Protein AF-A0AA40GAP9-F1 (afdb_monomer_lite)

pLDDT: mean 81.02, std 15.84, range [33.81, 97.62]

Radius of gyration: 28.64 Å; chains: 1; bounding box: 48×49×129 Å

InterPro domains:
  IPR052808 G-protein coupled receptor Mth-like [PTHR46953] (22-261)

Organism: NCBI:txid60889

Structure (mmCIF, N/CA/C/O backbone):
data_AF-A0AA40GAP9-F1
#
_entry.id   AF-A0AA40GAP9-F1
#
loop_
_atom_site.group_PDB
_atom_site.id
_atom_site.type_symbol
_atom_site.label_atom_id
_atom_site.label_alt_id
_atom_site.label_comp_id
_atom_site.label_asym_id
_atom_site.label_entity_id
_atom_site.label_seq_id
_atom_site.pdbx_PDB_ins_code
_atom_site.Cartn_x
_atom_site.Cartn_y
_atom_site.Cartn_z
_atom_site.occupancy
_atom_site.B_iso_or_equiv
_atom_site.auth_seq_id
_atom_site.auth_comp_id
_atom_site.auth_asym_id
_atom_site.auth_atom_id
_atom_site.pdbx_PDB_model_num
ATOM 1 N N . MET A 1 1 ? -6.191 31.666 98.327 1.00 40.19 1 MET A N 1
ATOM 2 C CA . MET A 1 1 ? -7.086 32.225 97.291 1.00 40.19 1 MET A CA 1
ATOM 3 C C . MET A 1 1 ? -6.258 32.418 96.033 1.00 40.19 1 MET A C 1
ATOM 5 O O . MET A 1 1 ? -5.530 33.395 95.959 1.00 40.19 1 MET A O 1
ATOM 9 N N . SER A 1 2 ? -6.316 31.467 95.100 1.00 37.25 2 SER A N 1
ATOM 10 C CA . SER A 1 2 ? -5.653 31.572 93.794 1.00 37.25 2 SER A CA 1
ATOM 11 C C . SER A 1 2 ? -6.712 31.450 92.708 1.00 37.25 2 SER A C 1
ATOM 13 O O . SER A 1 2 ? -7.443 30.465 92.656 1.00 37.25 2 SER A O 1
ATOM 15 N N . ILE A 1 3 ? -6.818 32.503 91.906 1.00 44.16 3 ILE A N 1
ATOM 16 C CA . ILE A 1 3 ? -7.764 32.670 90.804 1.00 44.16 3 ILE A CA 1
ATOM 17 C C . ILE A 1 3 ? -7.139 32.009 89.571 1.00 44.16 3 ILE A C 1
ATOM 19 O O . ILE A 1 3 ? -6.086 32.447 89.114 1.00 44.16 3 ILE A O 1
ATOM 23 N N . TYR A 1 4 ? -7.763 30.954 89.044 1.00 43.41 4 TYR A N 1
ATOM 24 C CA . TYR A 1 4 ? -7.394 30.373 87.751 1.00 43.41 4 TYR A CA 1
ATOM 25 C C . TYR A 1 4 ? -8.168 31.092 86.639 1.00 43.41 4 TYR A C 1
ATOM 27 O O . TYR A 1 4 ? -9.389 30.987 86.553 1.00 43.41 4 TYR A O 1
ATOM 35 N N . TYR A 1 5 ? -7.444 31.831 85.798 1.00 46.47 5 TYR A N 1
ATOM 36 C CA . TYR A 1 5 ? -7.944 32.377 84.538 1.00 46.47 5 TYR A CA 1
ATOM 37 C C . TYR A 1 5 ? -7.975 31.264 83.482 1.00 46.47 5 TYR A C 1
ATOM 39 O O . TYR A 1 5 ? -6.931 30.717 83.133 1.00 46.47 5 TYR A O 1
ATOM 47 N N . TYR A 1 6 ? -9.156 30.946 82.951 1.00 45.44 6 TYR A N 1
ATOM 48 C CA . TYR A 1 6 ? -9.294 30.138 81.738 1.00 45.44 6 TYR A CA 1
ATOM 49 C C . TYR A 1 6 ? -9.297 31.066 80.517 1.00 45.44 6 TYR A C 1
ATOM 51 O O . TYR A 1 6 ? -10.255 31.800 80.284 1.00 45.44 6 TYR A O 1
ATOM 59 N N . LEU A 1 7 ? -8.215 31.034 79.738 1.00 48.38 7 LEU A N 1
ATOM 60 C CA . LEU A 1 7 ? -8.154 31.593 78.387 1.00 48.38 7 LEU A CA 1
ATOM 61 C C . LEU A 1 7 ? -8.738 30.560 77.415 1.00 48.38 7 LEU A C 1
ATOM 63 O O . LEU A 1 7 ? -8.146 29.506 77.196 1.00 48.38 7 LEU A O 1
ATOM 67 N N . ILE A 1 8 ? -9.903 30.855 76.839 1.00 54.69 8 ILE A N 1
ATOM 68 C CA . ILE A 1 8 ? -10.496 30.058 75.760 1.00 54.69 8 ILE A CA 1
ATOM 69 C C . ILE A 1 8 ? -9.913 30.574 74.438 1.00 54.69 8 ILE A C 1
ATOM 71 O O . ILE A 1 8 ? -10.269 31.661 73.986 1.00 54.69 8 ILE A O 1
ATOM 75 N N . LEU A 1 9 ? -9.009 29.809 73.820 1.00 46.38 9 LEU A N 1
ATOM 76 C CA . LEU A 1 9 ? -8.548 30.052 72.450 1.00 46.38 9 LEU A CA 1
ATOM 77 C C . LEU A 1 9 ? -9.603 29.526 71.464 1.00 46.38 9 LEU A C 1
ATOM 79 O O . LEU A 1 9 ? -9.833 28.322 71.385 1.00 46.38 9 LEU A O 1
ATOM 83 N N . TRP A 1 10 ? -10.231 30.422 70.703 1.00 43.84 10 TRP A N 1
ATOM 84 C CA . TRP A 1 10 ? -11.053 30.066 69.544 1.00 43.84 10 TRP A CA 1
ATOM 85 C C . TRP A 1 10 ? -10.149 29.889 68.320 1.00 43.84 10 TRP A C 1
ATOM 87 O O . TRP A 1 10 ? -9.591 30.859 67.811 1.00 43.84 10 TRP A O 1
ATOM 97 N N . THR A 1 11 ? -10.001 28.659 67.831 1.00 54.88 11 THR A N 1
ATOM 98 C CA . THR A 1 11 ? -9.383 28.380 66.531 1.00 54.88 11 THR A CA 1
ATOM 99 C C . THR A 1 11 ? -10.438 28.506 65.433 1.00 54.88 11 THR A C 1
ATOM 101 O O . THR A 1 11 ? -11.343 27.684 65.309 1.00 54.88 11 THR A O 1
ATOM 104 N N . VAL A 1 12 ? -10.333 29.559 64.622 1.00 55.50 12 VAL A N 1
ATOM 105 C CA . VAL A 1 12 ? -11.139 29.718 63.406 1.00 55.50 12 VAL A CA 1
ATOM 106 C C . VAL A 1 12 ? -10.562 28.793 62.335 1.00 55.50 12 VAL A C 1
ATOM 108 O O . VAL A 1 12 ? -9.500 29.064 61.778 1.00 55.50 12 VAL A O 1
ATOM 111 N N . VAL A 1 13 ? -11.245 27.682 62.060 1.00 54.59 13 VAL A N 1
ATOM 112 C CA . VAL A 1 13 ? -10.958 26.826 60.902 1.00 54.59 13 VAL A CA 1
ATOM 113 C C . VAL A 1 13 ? -11.596 27.488 59.686 1.00 54.59 13 VAL A C 1
ATOM 115 O O . VAL A 1 13 ? -12.817 27.499 59.553 1.00 54.59 13 VAL A O 1
ATOM 118 N N . ILE A 1 14 ? -10.777 28.081 58.819 1.00 57.41 14 ILE A N 1
ATOM 119 C CA . ILE A 1 14 ? -11.232 28.603 57.527 1.00 57.41 14 ILE A CA 1
ATOM 120 C C . ILE A 1 14 ? -11.297 27.410 56.562 1.00 57.41 14 ILE A C 1
ATOM 122 O O . ILE A 1 14 ? -10.251 26.819 56.281 1.00 57.41 14 ILE A O 1
ATOM 126 N N . PRO A 1 15 ? -12.480 27.015 56.058 1.00 55.09 15 PRO A N 1
ATOM 127 C CA . PRO A 1 15 ? -12.564 25.983 55.041 1.00 55.09 15 PRO A CA 1
ATOM 128 C C . PRO A 1 15 ? -12.015 26.555 53.732 1.00 55.09 15 PRO A C 1
ATOM 130 O O . PRO A 1 15 ? -12.596 27.461 53.135 1.00 55.09 15 PRO A O 1
ATOM 133 N N . VAL A 1 16 ? -10.871 26.035 53.297 1.00 57.09 16 VAL A N 1
ATOM 134 C CA . VAL A 1 16 ? -10.357 26.266 51.948 1.00 57.09 16 VAL A CA 1
ATOM 135 C C . VAL A 1 16 ? -11.275 25.499 50.997 1.00 57.09 16 VAL A C 1
ATOM 137 O O . VAL A 1 16 ? -11.192 24.276 50.893 1.00 57.09 16 VAL A O 1
ATOM 140 N N . LEU A 1 17 ? -12.192 26.210 50.341 1.00 54.09 17 LEU A N 1
ATOM 141 C CA . LEU A 1 17 ? -12.885 25.701 49.163 1.00 54.09 17 LEU A CA 1
ATOM 142 C C . LEU A 1 17 ? -11.848 25.582 48.040 1.00 54.09 17 LEU A C 1
ATOM 144 O O . LEU A 1 17 ? -11.590 26.540 47.319 1.00 54.09 17 LEU A O 1
ATOM 148 N N . CYS A 1 18 ? -11.224 24.410 47.914 1.00 51.81 18 CYS A N 1
ATOM 149 C CA . CYS A 1 18 ? -10.624 24.019 46.646 1.00 51.81 18 CYS A CA 1
ATOM 150 C C . CYS A 1 18 ? -11.774 23.814 45.660 1.00 51.81 18 CYS A C 1
ATOM 152 O O . CYS A 1 18 ? -12.466 22.796 45.707 1.00 51.81 18 CYS A O 1
ATOM 154 N N . GLU A 1 19 ? -12.000 24.795 44.791 1.00 58.12 19 GLU A N 1
ATOM 155 C CA . GLU A 1 19 ? -12.759 24.567 43.568 1.00 58.12 19 GLU A CA 1
ATOM 156 C C . GLU A 1 19 ? -12.081 23.416 42.805 1.00 58.12 19 GLU A C 1
ATOM 158 O O . GLU A 1 19 ? -10.850 23.414 42.678 1.00 58.12 19 GLU A O 1
ATOM 163 N N . PRO A 1 20 ? -12.829 22.402 42.334 1.00 57.59 20 PRO A N 1
ATOM 164 C CA . PRO A 1 20 ? -12.245 21.387 41.479 1.00 57.59 20 PRO A CA 1
ATOM 165 C C . PRO A 1 20 ? -11.742 22.093 40.223 1.00 57.59 20 PRO A C 1
ATOM 167 O O . PRO A 1 20 ? -12.521 22.678 39.469 1.00 57.59 20 PRO A O 1
ATOM 170 N N . VAL A 1 21 ? -10.425 22.063 40.022 1.00 58.28 21 VAL A N 1
ATOM 171 C CA . VAL A 1 21 ? -9.805 22.429 38.753 1.00 58.28 21 VAL A CA 1
ATOM 172 C C . VAL A 1 21 ? -10.469 21.548 37.702 1.00 58.28 21 VAL A C 1
ATOM 174 O O . VAL A 1 21 ? -10.249 20.339 37.674 1.00 58.28 21 VAL A O 1
ATOM 177 N N . ASN A 1 22 ? -11.338 22.145 36.887 1.00 55.12 22 ASN A N 1
ATOM 178 C CA . ASN A 1 22 ? -11.818 21.530 35.662 1.00 55.12 22 ASN A CA 1
ATOM 179 C C . ASN A 1 22 ? -10.578 21.283 34.802 1.00 55.12 22 ASN A C 1
ATOM 181 O O . ASN A 1 22 ? -10.092 22.197 34.133 1.00 55.12 22 ASN A O 1
ATOM 185 N N . GLU A 1 23 ? -10.036 20.065 34.859 1.00 58.97 23 GLU A N 1
ATOM 186 C CA . GLU A 1 23 ? -9.098 19.613 33.846 1.00 58.97 23 GLU A CA 1
ATOM 187 C C . GLU A 1 23 ? -9.782 19.819 32.491 1.00 58.97 23 GLU A C 1
ATOM 189 O O . GLU A 1 23 ? -10.931 19.392 32.317 1.00 58.97 23 GLU A O 1
ATOM 194 N N . PRO A 1 24 ? -9.142 20.516 31.537 1.00 55.22 24 PRO A N 1
ATOM 195 C CA . PRO A 1 24 ? -9.705 20.654 30.210 1.00 55.22 24 PRO A CA 1
ATOM 196 C C . PRO A 1 24 ? -9.917 19.244 29.672 1.00 55.22 24 PRO A C 1
ATOM 198 O O . PRO A 1 24 ? -8.959 18.484 29.538 1.00 55.22 24 PRO A O 1
ATOM 201 N N . THR A 1 25 ? -11.177 18.882 29.418 1.00 57.88 25 THR A N 1
ATOM 202 C CA . THR A 1 25 ? -11.557 17.602 28.819 1.00 57.88 25 THR A CA 1
ATOM 203 C C . THR A 1 25 ? -10.709 17.418 27.566 1.00 57.88 25 THR A C 1
ATOM 205 O O . THR A 1 25 ? -10.962 18.073 26.555 1.00 57.88 25 THR A O 1
ATOM 208 N N . LYS A 1 26 ? -9.648 16.604 27.652 1.00 60.00 26 LYS A N 1
ATOM 209 C CA . LYS A 1 26 ? -8.760 16.327 26.521 1.00 60.00 26 LYS A CA 1
ATOM 210 C C . LYS A 1 26 ? -9.659 15.775 25.423 1.00 60.00 26 LYS A C 1
ATOM 212 O O . LYS A 1 26 ? -10.284 14.732 25.618 1.00 60.00 26 LYS A O 1
ATOM 217 N N . THR A 1 27 ? -9.794 16.514 24.326 1.00 73.75 27 THR A N 1
ATOM 218 C CA . THR A 1 27 ? -10.618 16.120 23.184 1.00 73.75 27 THR A CA 1
ATOM 219 C C . THR A 1 27 ? -10.131 14.747 22.738 1.00 73.75 27 THR A C 1
ATOM 221 O O . THR A 1 27 ? -8.979 14.602 22.331 1.00 73.75 27 THR A O 1
ATOM 224 N N . ARG A 1 28 ? -10.964 13.719 22.925 1.00 86.62 28 ARG A N 1
ATOM 225 C CA . ARG A 1 28 ? -10.617 12.355 22.527 1.00 86.62 28 ARG A CA 1
ATOM 226 C C . ARG A 1 28 ? -10.676 12.262 21.011 1.00 86.62 28 ARG A C 1
ATOM 228 O O . ARG A 1 28 ? -11.586 12.804 20.388 1.00 86.62 28 ARG A O 1
ATOM 235 N N . LEU A 1 29 ? -9.686 11.601 20.435 1.00 94.06 29 LEU A N 1
ATOM 236 C CA . LEU A 1 29 ? -9.563 11.420 18.997 1.00 94.06 29 LEU A CA 1
ATOM 237 C C . LEU A 1 29 ? -10.465 10.262 18.568 1.00 94.06 29 LEU A C 1
ATOM 239 O O . LEU A 1 29 ? -10.234 9.127 18.974 1.00 94.06 29 LEU A O 1
ATOM 243 N N . THR A 1 30 ? -11.494 10.535 17.772 1.00 96.44 30 THR A N 1
ATOM 244 C CA . THR A 1 30 ? -12.412 9.490 17.309 1.00 96.44 30 THR A CA 1
ATOM 245 C C . THR A 1 30 ? -11.787 8.669 16.184 1.00 96.44 30 THR A C 1
ATOM 247 O O . THR A 1 30 ? -11.407 9.225 15.158 1.00 96.44 30 THR A O 1
ATOM 250 N N . ILE A 1 31 ? -11.743 7.346 16.355 1.00 97.31 31 ILE A N 1
ATOM 251 C CA . ILE A 1 31 ? -11.284 6.384 15.343 1.00 97.31 31 ILE A CA 1
ATOM 252 C C . ILE A 1 31 ? -12.423 5.424 15.023 1.00 97.31 31 ILE A C 1
ATOM 254 O O . ILE A 1 31 ? -13.056 4.873 15.923 1.00 97.31 31 ILE A O 1
ATOM 258 N N . LEU A 1 32 ? -12.697 5.206 13.738 1.00 97.62 32 LEU A N 1
ATOM 259 C CA . LEU A 1 32 ? -13.784 4.331 13.312 1.00 97.62 32 LEU A CA 1
ATOM 260 C C . LEU A 1 32 ? -13.283 2.900 13.081 1.00 97.62 32 LEU A C 1
ATOM 262 O O . LEU A 1 32 ? -12.414 2.659 12.239 1.00 97.62 32 LEU A O 1
ATOM 266 N N . LYS A 1 33 ? -13.896 1.929 13.764 1.00 97.12 33 LYS A N 1
ATOM 267 C CA . LYS A 1 33 ? -13.776 0.505 13.424 1.00 97.12 33 LYS A CA 1
ATOM 268 C C . LYS A 1 33 ? -14.952 0.122 12.524 1.00 97.12 33 LYS A C 1
ATOM 270 O O . LYS A 1 33 ? -16.109 0.351 12.889 1.00 97.12 33 LYS A O 1
ATOM 275 N N . CYS A 1 34 ? -14.674 -0.447 11.347 1.00 96.31 34 CYS A N 1
ATOM 276 C CA . CYS A 1 34 ? -15.718 -0.677 10.339 1.00 96.31 34 CYS A CA 1
ATOM 277 C C . CYS A 1 34 ? -16.819 -1.618 10.836 1.00 96.31 34 CYS A C 1
ATOM 279 O O . CYS A 1 34 ? -18.004 -1.352 10.622 1.00 96.31 34 CYS A O 1
ATOM 281 N N . CYS A 1 35 ? -16.427 -2.709 11.492 1.00 96.56 35 CYS A N 1
ATOM 282 C CA . CYS A 1 35 ? -17.332 -3.717 12.026 1.00 96.56 35 CYS A CA 1
ATOM 283 C C . CYS A 1 35 ? -17.399 -3.686 13.555 1.00 96.56 35 CYS A C 1
ATOM 285 O O . CYS A 1 35 ? -16.577 -3.048 14.215 1.00 96.56 35 CYS A O 1
ATOM 287 N N . ARG A 1 36 ? -18.389 -4.361 14.145 1.00 96.69 36 ARG A N 1
ATOM 288 C CA . ARG A 1 36 ? -18.533 -4.418 15.608 1.00 96.69 36 ARG A CA 1
ATOM 289 C C . ARG A 1 36 ? -17.462 -5.303 16.243 1.00 96.69 36 ARG A C 1
ATOM 291 O O . ARG A 1 36 ? -16.693 -5.972 15.550 1.00 96.69 36 ARG A O 1
ATOM 298 N N . HIS A 1 37 ? -17.401 -5.309 17.566 1.00 94.25 37 HIS A N 1
ATOM 299 C CA . HIS A 1 37 ? -16.627 -6.275 18.326 1.00 94.25 37 HIS A CA 1
ATOM 300 C C . HIS A 1 37 ? -16.931 -7.715 17.870 1.00 94.25 37 HIS A C 1
ATOM 302 O O . HIS A 1 37 ? -18.089 -8.068 17.638 1.00 94.25 37 HIS A O 1
ATOM 308 N N . ASN A 1 38 ? -15.887 -8.541 17.745 1.00 94.31 38 ASN A N 1
ATOM 309 C CA . ASN A 1 38 ? -15.941 -9.899 17.183 1.00 94.31 38 ASN A CA 1
ATOM 310 C C . ASN A 1 38 ? -16.478 -9.982 15.744 1.00 94.31 38 ASN A C 1
ATOM 312 O O . ASN A 1 38 ? -16.960 -11.031 15.319 1.00 94.31 38 ASN A O 1
ATOM 316 N N . GLU A 1 39 ? -16.381 -8.900 14.975 1.00 95.69 39 GLU A N 1
ATOM 317 C CA . GLU A 1 39 ? -16.634 -8.890 13.538 1.00 95.69 39 GLU A CA 1
ATOM 318 C C . GLU A 1 39 ? -15.461 -8.261 12.777 1.00 95.69 39 GLU A C 1
ATOM 320 O O . GLU A 1 39 ? -14.803 -7.340 13.268 1.00 95.69 39 GLU A O 1
ATOM 325 N N . GLU A 1 40 ? -15.245 -8.741 11.555 1.00 95.00 40 GLU A N 1
ATOM 326 C CA . GLU A 1 40 ? -14.250 -8.242 10.607 1.00 95.00 40 GLU A CA 1
ATOM 327 C C . GLU A 1 40 ? -14.895 -7.939 9.258 1.00 95.00 40 GLU A C 1
ATOM 329 O O . GLU A 1 40 ? -15.856 -8.594 8.827 1.00 95.00 40 GLU A O 1
ATOM 334 N N . LEU A 1 41 ? -14.337 -6.943 8.578 1.00 93.88 41 LEU A N 1
ATOM 335 C CA . LEU A 1 41 ? -14.760 -6.545 7.253 1.00 93.88 41 LEU A CA 1
ATOM 336 C C . LEU A 1 41 ? -14.344 -7.593 6.222 1.00 93.88 41 LEU A C 1
ATOM 338 O O . LEU A 1 41 ? -13.173 -7.921 6.085 1.00 93.88 41 LEU A O 1
ATOM 342 N N . VAL A 1 42 ? -15.293 -8.092 5.439 1.00 90.81 42 VAL A N 1
ATOM 343 C CA . VAL A 1 42 ? -15.014 -9.023 4.344 1.00 90.81 42 VAL A CA 1
ATOM 344 C C . VAL A 1 42 ? -15.625 -8.529 3.043 1.00 90.81 42 VAL A C 1
ATOM 346 O O . VAL A 1 42 ? -16.694 -7.909 3.022 1.00 90.81 42 VAL A O 1
ATOM 349 N N . LYS A 1 43 ? -14.954 -8.850 1.940 1.00 86.25 43 LYS A N 1
ATOM 350 C CA . LYS A 1 43 ? -15.483 -8.671 0.589 1.00 86.25 43 LYS A CA 1
ATOM 351 C C . LYS A 1 43 ? -16.507 -9.772 0.285 1.00 86.25 43 LYS A C 1
ATOM 353 O O . LYS A 1 43 ? -16.292 -10.930 0.639 1.00 86.25 43 LYS A O 1
ATOM 358 N N . GLU A 1 44 ? -17.636 -9.422 -0.332 1.00 76.56 44 GLU A N 1
ATOM 359 C CA . GLU A 1 44 ? -18.706 -10.388 -0.643 1.00 76.56 44 GLU A CA 1
ATOM 360 C C . GLU A 1 44 ? -18.457 -11.206 -1.917 1.00 76.56 44 GLU A C 1
ATOM 362 O O . GLU A 1 44 ? -18.942 -12.330 -2.019 1.00 76.56 44 GLU A O 1
ATOM 367 N N . SER A 1 45 ? -17.720 -10.656 -2.884 1.00 67.19 45 SER A N 1
ATOM 368 C CA . SER A 1 45 ? -17.472 -11.276 -4.188 1.00 67.19 45 SER A CA 1
ATOM 369 C C . SER A 1 45 ? -16.078 -10.920 -4.692 1.00 67.19 45 SER A C 1
ATOM 371 O O . SER A 1 45 ? -15.666 -9.764 -4.614 1.00 67.19 45 SER A O 1
ATOM 373 N N . ASP A 1 46 ? -15.373 -11.886 -5.279 1.00 57.06 46 ASP A N 1
ATOM 374 C CA . ASP A 1 46 ? -14.061 -11.659 -5.894 1.00 57.06 46 ASP A CA 1
ATOM 375 C C . ASP A 1 46 ? -14.142 -10.912 -7.230 1.00 57.06 46 ASP A C 1
ATOM 377 O O . ASP A 1 46 ? -13.155 -10.298 -7.625 1.00 57.06 46 ASP A O 1
ATOM 381 N N . ASN A 1 47 ? -15.320 -10.836 -7.865 1.00 53.62 47 ASN A N 1
ATOM 382 C CA . ASN A 1 47 ? -15.495 -10.046 -9.085 1.00 53.62 47 ASN A CA 1
ATOM 383 C C . ASN A 1 47 ? -15.139 -8.571 -8.832 1.00 53.62 47 ASN A C 1
ATOM 385 O O . ASN A 1 47 ? -15.662 -7.942 -7.910 1.00 53.62 47 ASN A O 1
ATOM 389 N N . GLU A 1 48 ? -14.237 -8.029 -9.654 1.00 52.84 48 GLU A N 1
ATOM 390 C CA . GLU A 1 48 ? -13.635 -6.696 -9.483 1.00 52.84 48 GLU A CA 1
ATOM 391 C C . GLU A 1 48 ? -14.631 -5.530 -9.574 1.00 52.84 48 GLU A C 1
ATOM 393 O O . GLU A 1 48 ? -14.314 -4.417 -9.166 1.00 52.84 48 GLU A O 1
ATOM 398 N N . VAL A 1 49 ? -15.829 -5.779 -10.106 1.00 49.38 49 VAL A N 1
ATOM 399 C CA . VAL A 1 49 ? -16.766 -4.735 -10.543 1.00 49.38 49 VAL A CA 1
ATOM 400 C C . VAL A 1 49 ? -17.698 -4.253 -9.420 1.00 49.38 49 VAL A C 1
ATOM 402 O O . VAL A 1 49 ? -18.291 -3.188 -9.549 1.00 49.38 49 VAL A O 1
ATOM 405 N N . ASP A 1 50 ? -17.823 -4.988 -8.308 1.00 51.19 50 ASP A N 1
ATOM 406 C CA . ASP A 1 50 ? -18.706 -4.594 -7.198 1.00 51.19 50 ASP A CA 1
ATOM 407 C C . ASP A 1 50 ? -18.049 -4.920 -5.841 1.00 51.19 50 ASP A C 1
ATOM 409 O O . ASP A 1 50 ? -18.130 -6.044 -5.339 1.00 51.19 50 ASP A O 1
ATOM 413 N N . ALA A 1 51 ? -17.346 -3.950 -5.236 1.00 60.31 51 ALA A N 1
ATOM 414 C CA . ALA A 1 51 ? -16.700 -4.104 -3.924 1.00 60.31 51 ALA A CA 1
ATOM 415 C C . ALA A 1 51 ? -17.708 -4.035 -2.762 1.00 60.31 51 ALA A C 1
ATOM 417 O O . ALA A 1 51 ? -17.545 -3.269 -1.809 1.00 60.31 51 ALA A O 1
ATOM 418 N N . ARG A 1 52 ? -18.776 -4.837 -2.823 1.00 76.19 52 ARG A N 1
ATOM 419 C CA . ARG A 1 52 ? -19.700 -4.977 -1.696 1.00 76.19 52 ARG A CA 1
ATOM 420 C C . ARG A 1 52 ? -18.961 -5.573 -0.508 1.00 76.19 52 ARG A C 1
ATOM 422 O O . ARG A 1 52 ? -18.277 -6.593 -0.621 1.00 76.19 52 ARG A O 1
ATOM 429 N N . THR A 1 53 ? -19.103 -4.913 0.635 1.00 87.81 53 THR A N 1
ATOM 430 C CA . THR A 1 53 ? -18.455 -5.305 1.884 1.00 87.81 53 THR A CA 1
ATOM 431 C C . THR A 1 53 ? -19.473 -5.510 2.985 1.00 87.81 53 THR A C 1
ATOM 433 O O . THR A 1 53 ? -20.400 -4.712 3.162 1.00 87.81 53 THR A O 1
ATOM 436 N N . ARG A 1 54 ? -19.255 -6.556 3.778 1.00 91.25 54 ARG A N 1
ATOM 437 C CA . ARG A 1 54 ? -20.071 -6.881 4.947 1.00 91.25 54 ARG A CA 1
ATOM 438 C C . ARG A 1 54 ? -19.195 -7.195 6.144 1.00 91.25 54 ARG A C 1
ATOM 440 O O . ARG A 1 54 ? -18.029 -7.543 5.990 1.00 91.25 54 ARG A O 1
ATOM 447 N N . CYS A 1 55 ? -19.790 -7.117 7.320 1.00 94.44 55 CYS A N 1
ATOM 448 C CA . CYS A 1 55 ? -19.170 -7.581 8.549 1.00 94.44 55 CYS A CA 1
ATOM 449 C C . CYS A 1 55 ? -19.485 -9.062 8.747 1.00 94.44 55 CYS A C 1
ATOM 451 O O . CYS A 1 55 ? -20.626 -9.492 8.556 1.00 94.44 55 CYS A O 1
ATOM 453 N N . LYS A 1 56 ? -18.467 -9.853 9.082 1.00 95.19 56 LYS A N 1
ATOM 454 C CA . LYS A 1 56 ? -18.604 -11.277 9.389 1.00 95.19 56 LYS A CA 1
ATOM 455 C C . LYS A 1 56 ? -18.021 -11.548 10.766 1.00 95.19 56 LYS A C 1
ATOM 457 O O . LYS A 1 56 ? -16.966 -11.019 11.097 1.00 95.19 56 LYS A O 1
ATOM 462 N N . ALA A 1 57 ? -18.691 -12.402 11.535 1.00 96.06 57 ALA A N 1
ATOM 463 C CA . ALA A 1 57 ? -18.196 -12.833 12.833 1.00 96.06 57 ALA A CA 1
ATOM 464 C C . ALA A 1 57 ? -16.780 -13.426 12.719 1.00 96.06 57 ALA A C 1
ATOM 466 O O . ALA A 1 57 ? -16.521 -14.278 11.862 1.00 96.06 57 ALA A O 1
ATOM 467 N N . THR A 1 58 ? -15.897 -12.989 13.609 1.00 94.25 58 THR A N 1
ATOM 468 C CA . THR A 1 58 ? -14.511 -13.436 13.739 1.00 94.25 58 THR A CA 1
ATOM 469 C C . THR A 1 58 ? -14.203 -13.742 15.204 1.00 94.25 58 THR A C 1
ATOM 471 O O . THR A 1 58 ? -14.897 -13.286 16.112 1.00 94.25 58 THR A O 1
ATOM 474 N N . LYS A 1 59 ? -13.161 -14.541 15.435 1.00 92.56 59 LYS A N 1
ATOM 475 C CA . LYS A 1 59 ? -12.587 -14.754 16.775 1.00 92.56 59 LYS A CA 1
ATOM 476 C C . LYS A 1 59 ? -11.321 -13.925 16.997 1.00 92.56 59 LYS A C 1
ATOM 478 O O . LYS A 1 59 ? -10.773 -13.955 18.093 1.00 92.56 59 LYS A O 1
ATOM 483 N N . SER A 1 60 ? -10.838 -13.256 15.954 1.00 89.62 60 SER A N 1
ATOM 484 C CA . SER A 1 60 ? -9.662 -12.402 16.017 1.00 89.62 60 SER A CA 1
ATOM 485 C C . SER A 1 60 ? -9.985 -11.133 16.797 1.00 89.62 60 SER A C 1
ATOM 487 O O . SER A 1 60 ? -11.021 -10.503 16.574 1.00 89.62 60 SER A O 1
ATOM 489 N N . GLU A 1 61 ? -9.091 -10.748 17.702 1.00 91.25 61 GLU A N 1
ATOM 490 C CA . GLU A 1 61 ? -9.150 -9.426 18.317 1.00 91.25 61 GLU A CA 1
ATOM 491 C C . GLU A 1 61 ? -8.736 -8.361 17.301 1.00 91.25 61 GLU A C 1
ATOM 493 O O . GLU A 1 61 ? -7.840 -8.575 16.480 1.00 91.25 61 GLU A O 1
ATOM 498 N N . TRP A 1 62 ? -9.370 -7.191 17.377 1.00 93.12 62 TRP A N 1
ATOM 499 C CA . TRP A 1 62 ? -8.992 -6.061 16.541 1.00 93.12 62 TRP A CA 1
ATOM 500 C C . TRP A 1 62 ? -7.625 -5.523 16.968 1.00 93.12 62 TRP A C 1
ATOM 502 O O . TRP A 1 62 ? -7.474 -4.915 18.027 1.00 93.12 62 TRP A O 1
ATOM 512 N N . LYS A 1 63 ? -6.631 -5.762 16.118 1.00 91.31 63 LYS A N 1
ATOM 513 C CA . LYS A 1 63 ? -5.239 -5.350 16.290 1.00 91.31 63 LYS A CA 1
ATOM 514 C C . LYS A 1 63 ? -4.764 -4.591 15.045 1.00 91.31 63 LYS A C 1
ATOM 516 O O . LYS A 1 63 ? -4.243 -5.221 14.123 1.00 91.31 63 LYS A O 1
ATOM 521 N N . PRO A 1 64 ? -5.005 -3.272 14.957 1.00 92.62 64 PRO A N 1
ATOM 522 C CA . PRO A 1 64 ? -4.457 -2.450 13.882 1.00 92.62 64 PRO A CA 1
ATOM 523 C C . PRO A 1 64 ? -2.939 -2.274 14.044 1.00 92.62 64 PRO A C 1
ATOM 525 O O . PRO A 1 64 ? -2.420 -2.298 15.160 1.00 92.62 64 PRO A O 1
ATOM 528 N N . ILE A 1 65 ? -2.229 -2.062 12.933 1.00 94.06 65 ILE A N 1
ATOM 529 C CA . ILE A 1 65 ? -0.823 -1.637 12.961 1.00 94.06 65 ILE A CA 1
ATOM 530 C C . ILE A 1 65 ? -0.803 -0.133 13.210 1.00 94.06 65 ILE A C 1
ATOM 532 O O . ILE A 1 65 ? -1.314 0.628 12.388 1.00 94.06 65 ILE A O 1
ATOM 536 N N . ILE A 1 66 ? -0.234 0.280 14.343 1.00 95.56 66 ILE A N 1
ATOM 537 C CA . ILE A 1 66 ? -0.188 1.683 14.753 1.00 95.56 66 ILE A CA 1
ATOM 538 C C . ILE A 1 66 ? 1.264 2.123 14.912 1.00 95.56 66 ILE A C 1
ATOM 540 O O . ILE A 1 66 ? 1.991 1.526 15.699 1.00 95.56 66 ILE A O 1
ATOM 544 N N . TYR A 1 67 ? 1.669 3.190 14.228 1.00 95.12 67 TYR A N 1
ATOM 545 C CA . TYR A 1 67 ? 2.985 3.809 14.369 1.00 95.12 67 TYR A CA 1
ATOM 546 C C . TYR A 1 67 ? 2.896 5.142 15.119 1.00 95.12 67 TYR A C 1
ATOM 548 O O . TYR A 1 67 ? 2.041 5.979 14.828 1.00 95.12 67 TYR A O 1
ATOM 556 N N . SER A 1 68 ? 3.806 5.361 16.068 1.00 95.12 68 SER A N 1
ATOM 557 C CA . SER A 1 68 ? 3.922 6.613 16.815 1.00 95.12 68 SER A CA 1
ATOM 558 C C . SER A 1 68 ? 5.231 7.322 16.464 1.00 95.12 68 SER A C 1
ATOM 560 O O . SER A 1 68 ? 6.293 6.891 16.922 1.00 95.12 68 SER A O 1
ATOM 562 N N . PRO A 1 69 ? 5.198 8.437 15.708 1.00 91.94 69 PRO A N 1
ATOM 563 C CA . PRO A 1 69 ? 6.400 9.211 15.400 1.00 91.94 69 PRO A CA 1
ATOM 564 C C . PRO A 1 69 ? 7.093 9.749 16.650 1.00 91.94 69 PRO A C 1
ATOM 566 O O . PRO A 1 69 ? 8.316 9.804 16.702 1.00 91.94 69 PRO A O 1
ATOM 569 N N . SER A 1 70 ? 6.316 10.121 17.673 1.00 92.69 70 SER A N 1
ATOM 570 C CA . SER A 1 70 ? 6.849 10.663 18.928 1.00 92.69 70 SER A CA 1
ATOM 571 C C . SER A 1 70 ? 7.653 9.635 19.730 1.00 92.69 70 SER A C 1
ATOM 573 O O . SER A 1 70 ? 8.602 10.002 20.421 1.00 92.69 70 SER A O 1
ATOM 575 N N . LYS A 1 71 ? 7.299 8.349 19.615 1.00 93.81 71 LYS A N 1
ATOM 576 C CA . LYS A 1 71 ? 8.017 7.227 20.239 1.00 93.81 71 LYS A CA 1
ATOM 577 C C . LYS A 1 71 ? 8.989 6.529 19.288 1.00 93.81 71 LYS A C 1
ATOM 579 O O . LYS A 1 71 ? 9.758 5.691 19.741 1.00 93.81 71 LYS A O 1
ATOM 584 N N . ALA A 1 72 ? 8.945 6.877 18.000 1.00 93.69 72 ALA A N 1
ATOM 585 C CA . ALA A 1 72 ? 9.652 6.206 16.915 1.00 93.69 72 ALA A CA 1
ATOM 586 C C . ALA A 1 72 ? 9.438 4.677 16.899 1.00 93.69 72 ALA A C 1
ATOM 588 O O . ALA A 1 72 ? 10.349 3.933 16.547 1.00 93.69 72 ALA A O 1
ATOM 589 N N . ASP A 1 73 ? 8.241 4.214 17.275 1.00 95.56 73 ASP A N 1
ATOM 590 C CA . ASP A 1 73 ? 7.955 2.789 17.480 1.00 95.56 73 ASP A CA 1
ATOM 591 C C . ASP A 1 73 ? 6.500 2.427 17.138 1.00 95.56 73 ASP A C 1
ATOM 593 O O . ASP A 1 73 ? 5.616 3.291 17.058 1.00 95.56 73 ASP A O 1
ATOM 597 N N . MET A 1 74 ? 6.256 1.131 16.941 1.00 94.81 74 MET A N 1
ATOM 598 C CA . MET A 1 74 ? 4.929 0.554 16.764 1.00 94.81 74 MET A CA 1
ATOM 599 C C . MET A 1 74 ? 4.239 0.371 18.119 1.00 94.81 74 MET A C 1
ATOM 601 O O . MET A 1 74 ? 4.823 -0.126 19.080 1.00 94.81 74 MET A O 1
ATOM 605 N N . LEU A 1 75 ? 2.965 0.742 18.206 1.00 94.94 75 LEU A N 1
ATOM 606 C CA . LEU A 1 75 ? 2.174 0.570 19.420 1.00 94.94 75 LEU A CA 1
ATOM 607 C C . LEU A 1 75 ? 1.486 -0.795 19.422 1.00 94.94 75 LEU A C 1
ATOM 609 O O . LEU A 1 75 ? 0.795 -1.161 18.475 1.00 94.94 75 LEU A O 1
ATOM 613 N N . GLU A 1 76 ? 1.606 -1.526 20.530 1.00 92.56 76 GLU A N 1
ATOM 614 C CA . GLU A 1 76 ? 0.917 -2.813 20.698 1.00 92.56 76 GLU A CA 1
ATOM 615 C C . GLU A 1 76 ? -0.600 -2.672 20.865 1.00 92.56 76 GLU A C 1
ATOM 617 O O . GLU A 1 76 ? -1.347 -3.618 20.601 1.00 92.56 76 GLU A O 1
ATOM 622 N N . LYS A 1 77 ? -1.047 -1.512 21.359 1.00 92.69 77 LYS A N 1
ATOM 623 C CA . LYS A 1 77 ? -2.443 -1.210 21.677 1.00 92.69 77 LYS A CA 1
ATOM 624 C C . LYS A 1 77 ? -2.803 0.198 21.205 1.00 92.69 77 LYS A C 1
ATOM 626 O O . LYS A 1 77 ? -1.932 1.073 21.226 1.00 92.69 77 LYS A O 1
ATOM 631 N N . PRO A 1 78 ? -4.079 0.437 20.857 1.00 93.19 78 PRO A N 1
ATOM 632 C CA . PRO A 1 78 ? -4.582 1.781 20.612 1.00 93.19 78 PRO A CA 1
ATOM 633 C C . PRO A 1 78 ? -4.255 2.750 21.764 1.00 93.19 78 PRO A C 1
ATOM 635 O O . PRO A 1 78 ? -4.385 2.362 22.932 1.00 93.19 78 PRO A O 1
ATOM 638 N N . PRO A 1 79 ? -3.836 3.994 21.462 1.00 93.62 79 PRO A N 1
ATOM 639 C CA . PRO A 1 79 ? -3.682 5.056 22.451 1.00 93.62 79 PRO A CA 1
ATOM 640 C C . PRO A 1 79 ? -4.935 5.240 23.323 1.00 93.62 79 PRO A C 1
ATOM 642 O O . PRO A 1 79 ? -6.063 5.134 22.848 1.00 93.62 79 PRO A O 1
ATOM 645 N N . ALA A 1 80 ? -4.746 5.535 24.611 1.00 91.56 80 ALA A N 1
ATOM 646 C CA . ALA A 1 80 ? -5.844 5.643 25.579 1.00 91.56 80 ALA A CA 1
ATOM 647 C C . ALA A 1 80 ? -6.755 6.860 25.329 1.00 91.56 80 ALA A C 1
ATOM 649 O O . ALA A 1 80 ? -7.891 6.907 25.796 1.00 91.56 80 ALA A O 1
ATOM 650 N N . GLU A 1 81 ? -6.246 7.861 24.614 1.00 91.12 81 GLU A N 1
ATOM 651 C CA . GLU A 1 81 ? -6.996 9.029 24.154 1.00 91.12 81 GLU A CA 1
ATOM 652 C C . GLU A 1 81 ? -7.894 8.759 22.944 1.00 91.12 81 GLU A C 1
ATOM 654 O O . GLU A 1 81 ? -8.683 9.638 22.590 1.00 91.12 81 GLU A O 1
ATOM 659 N N . TRP A 1 82 ? -7.776 7.594 22.302 1.00 94.56 82 TRP A N 1
ATOM 660 C CA . TRP A 1 82 ? -8.646 7.242 21.190 1.00 94.56 82 TRP A CA 1
ATOM 661 C C . TRP A 1 82 ? -10.035 6.865 21.697 1.00 94.56 82 TRP A C 1
ATOM 663 O O . TRP A 1 82 ? -10.197 6.059 22.613 1.00 94.56 82 TRP A O 1
ATOM 673 N N . ASP A 1 83 ? -11.045 7.438 21.059 1.00 96.00 83 ASP A N 1
ATOM 674 C CA . ASP A 1 83 ? -12.436 7.034 21.187 1.00 96.00 83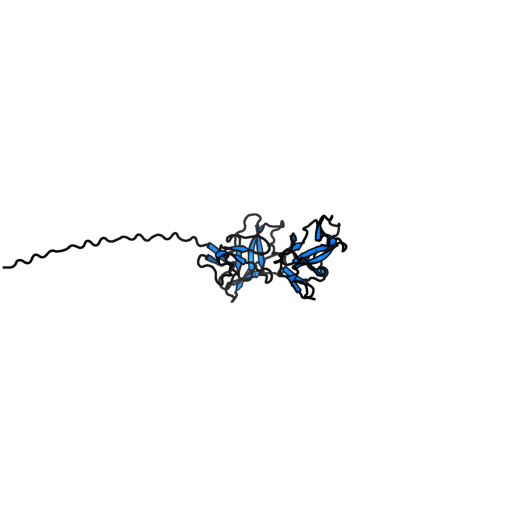 ASP A CA 1
ATOM 675 C C . ASP A 1 83 ? -12.799 6.154 19.988 1.00 96.00 83 ASP A C 1
ATOM 677 O O . ASP A 1 83 ? -13.042 6.639 18.881 1.00 96.00 83 ASP A O 1
ATOM 681 N N . ILE A 1 84 ? -12.753 4.838 20.189 1.00 95.69 84 ILE A N 1
ATOM 682 C CA . ILE A 1 84 ? -12.997 3.866 19.124 1.00 95.69 84 ILE A CA 1
ATOM 683 C C . ILE A 1 84 ? -14.504 3.661 18.974 1.00 95.69 84 ILE A C 1
ATOM 685 O O . ILE A 1 84 ? -15.161 3.100 19.851 1.00 95.69 84 ILE A O 1
ATOM 689 N N . VAL A 1 85 ? -15.048 4.076 17.832 1.00 96.81 85 VAL A N 1
ATOM 690 C CA . VAL A 1 85 ? -16.465 3.912 17.497 1.00 96.81 85 VAL A CA 1
ATOM 691 C C . VAL A 1 85 ? -16.623 2.741 16.537 1.00 96.81 85 VAL A C 1
ATOM 693 O O . VAL A 1 85 ? -16.208 2.799 15.379 1.00 96.81 85 VAL A O 1
ATOM 696 N N . GLU A 1 86 ? -17.242 1.669 17.020 1.00 96.50 86 GLU A N 1
ATOM 697 C CA . GLU A 1 86 ? -17.390 0.426 16.267 1.00 96.50 86 GLU A CA 1
ATOM 698 C C . GLU A 1 86 ? -18.629 0.383 15.365 1.00 96.50 86 GLU A C 1
ATOM 700 O O . GLU A 1 86 ? -19.656 1.013 15.632 1.00 96.50 86 GLU A O 1
ATOM 705 N N . GLY A 1 87 ? -18.557 -0.432 14.308 1.00 95.38 87 GLY A N 1
ATOM 706 C CA . GLY A 1 87 ? -19.676 -0.672 13.397 1.00 95.38 87 GLY A CA 1
ATOM 707 C C . GLY A 1 87 ? -20.069 0.556 12.576 1.00 95.38 87 GLY A C 1
ATOM 708 O O . GLY A 1 87 ? -21.227 0.666 12.162 1.00 95.38 87 GLY A O 1
ATOM 709 N N . ARG A 1 88 ? -19.140 1.501 12.378 1.00 95.19 88 ARG A N 1
ATOM 710 C CA . ARG A 1 88 ? -19.387 2.759 11.671 1.00 95.19 88 ARG A CA 1
ATOM 711 C C . ARG A 1 88 ? -18.459 2.885 10.466 1.00 95.19 88 ARG A C 1
ATOM 713 O O . ARG A 1 88 ? -17.242 2.828 10.595 1.00 95.19 88 ARG A O 1
ATOM 720 N N . LYS A 1 89 ? -19.061 3.093 9.294 1.00 94.19 89 LYS A N 1
ATOM 721 C CA . LYS A 1 89 ? -18.364 3.449 8.051 1.00 94.19 89 LYS A CA 1
ATOM 722 C C . LYS A 1 89 ? -18.330 4.979 7.907 1.00 94.19 89 LYS A C 1
ATOM 724 O O . LYS A 1 89 ? -19.282 5.624 8.358 1.00 94.19 89 LYS A O 1
ATOM 729 N N . PRO A 1 90 ? -17.284 5.556 7.295 1.00 94.00 90 PRO A N 1
ATOM 730 C CA . PRO A 1 90 ? -17.231 6.991 7.032 1.00 94.00 90 PRO A CA 1
ATOM 731 C C . PRO A 1 90 ? -18.286 7.394 5.992 1.00 94.00 90 PRO A C 1
ATOM 733 O O . PRO A 1 90 ? -18.743 6.572 5.191 1.00 94.00 90 PRO A O 1
ATOM 736 N N . VAL A 1 91 ? -18.661 8.673 5.995 1.00 91.81 91 VAL A N 1
ATOM 737 C CA . VAL A 1 91 ? -19.541 9.263 4.977 1.00 91.81 91 VAL A CA 1
ATOM 738 C C . VAL A 1 91 ? -18.668 10.045 4.006 1.00 91.81 91 VAL A C 1
ATOM 740 O O . VAL A 1 91 ? -18.081 11.053 4.380 1.00 91.81 91 VAL A O 1
ATOM 743 N N . CYS A 1 92 ? -18.570 9.574 2.765 1.00 89.69 92 CYS A N 1
ATOM 744 C CA . CYS A 1 92 ? -17.746 10.230 1.757 1.00 89.69 92 CYS A CA 1
ATOM 745 C C . CYS A 1 92 ? -18.426 11.482 1.192 1.00 89.69 92 CYS A C 1
ATOM 747 O O . CYS A 1 92 ? -19.638 11.497 0.966 1.00 89.69 92 CYS A O 1
ATOM 749 N N . GLU A 1 93 ? -17.628 12.516 0.926 1.00 88.50 93 GLU A N 1
ATOM 750 C CA . GLU A 1 93 ? -18.078 13.735 0.257 1.00 88.50 93 GLU A CA 1
ATOM 751 C C . GLU A 1 93 ? -18.514 13.483 -1.197 1.00 88.50 93 GLU A C 1
ATOM 753 O O . GLU A 1 93 ? -18.259 12.436 -1.800 1.00 88.50 93 GLU A O 1
ATOM 758 N N . GLN A 1 94 ? -19.152 14.484 -1.805 1.00 82.06 94 GLN A N 1
ATOM 759 C CA . GLN A 1 94 ? -19.541 14.433 -3.210 1.00 82.06 94 GLN A CA 1
ATOM 760 C C . GLN A 1 94 ? -18.305 14.220 -4.109 1.00 82.06 94 GLN A C 1
ATOM 762 O O . GLN A 1 94 ? -17.309 14.928 -3.988 1.00 82.06 94 GLN A O 1
ATOM 767 N N . ASN A 1 95 ? -18.387 13.266 -5.047 1.00 83.06 95 ASN A N 1
ATOM 768 C CA . ASN A 1 95 ? -17.299 12.792 -5.931 1.00 83.06 95 ASN A CA 1
ATOM 769 C C . ASN A 1 95 ? -16.262 11.852 -5.294 1.00 83.06 95 ASN A C 1
ATOM 771 O O . ASN A 1 95 ? -15.332 11.421 -5.985 1.00 83.06 95 ASN A O 1
ATOM 775 N N . PHE A 1 96 ? -16.431 11.495 -4.024 1.00 85.31 96 PHE A N 1
ATOM 776 C CA . PHE A 1 96 ? -15.662 10.440 -3.380 1.00 85.31 96 PHE A CA 1
ATOM 777 C C . PHE A 1 96 ? -16.504 9.169 -3.286 1.00 85.31 96 PHE A C 1
ATOM 779 O O . PHE A 1 96 ? -17.723 9.219 -3.115 1.00 85.31 96 PHE A O 1
ATOM 786 N N . ALA A 1 97 ? -15.851 8.019 -3.396 1.00 85.69 97 ALA A N 1
ATOM 787 C CA . ALA A 1 97 ? -16.463 6.726 -3.152 1.00 85.69 97 ALA A CA 1
ATOM 788 C C . ALA A 1 97 ? -15.673 5.948 -2.111 1.00 85.69 97 ALA A C 1
ATOM 790 O O . ALA A 1 97 ? -14.451 6.076 -1.974 1.00 85.69 97 ALA A O 1
ATOM 791 N N . LEU A 1 98 ? -16.409 5.109 -1.391 1.00 87.69 98 LEU A N 1
ATOM 792 C CA . LEU A 1 98 ? -15.834 4.206 -0.421 1.00 87.69 98 LEU A CA 1
ATOM 793 C C . LEU A 1 98 ? -15.063 3.108 -1.159 1.00 87.69 98 LEU A C 1
ATOM 795 O O . LEU A 1 98 ? -15.640 2.321 -1.909 1.00 87.69 98 LEU A O 1
ATOM 799 N N . THR A 1 99 ? -13.756 3.088 -0.948 1.00 87.81 99 THR A N 1
ATOM 800 C CA . THR A 1 99 ? -12.810 2.183 -1.599 1.00 87.81 99 THR A CA 1
ATOM 801 C C . THR A 1 99 ? -12.393 1.110 -0.607 1.00 87.81 99 THR A C 1
ATOM 803 O O . THR A 1 99 ? -12.050 1.418 0.537 1.00 87.81 99 THR A O 1
ATOM 806 N N . TYR A 1 100 ? -12.429 -0.152 -1.038 1.00 89.12 100 TYR A N 1
ATOM 807 C CA . TYR A 1 100 ? -11.944 -1.274 -0.236 1.00 89.12 100 TYR A CA 1
ATOM 808 C C . TYR A 1 100 ? -10.442 -1.450 -0.421 1.00 89.12 100 TYR A C 1
ATOM 810 O O . TYR A 1 100 ? -9.955 -1.605 -1.546 1.00 89.12 100 TYR A O 1
ATOM 818 N N . VAL A 1 101 ? -9.728 -1.471 0.699 1.00 88.31 101 VAL A N 1
ATOM 819 C CA . VAL A 1 101 ? -8.281 -1.650 0.753 1.00 88.31 101 VAL A CA 1
ATOM 820 C C . VAL A 1 101 ? -7.987 -2.893 1.590 1.00 88.31 101 VAL A C 1
ATOM 822 O O . VAL A 1 101 ? -8.182 -2.869 2.807 1.00 88.31 101 VAL A O 1
ATOM 825 N N . PRO A 1 102 ? -7.558 -4.003 0.967 1.00 88.50 102 PRO A N 1
ATOM 826 C CA . PRO A 1 102 ? -7.175 -5.193 1.712 1.00 88.50 102 PRO A CA 1
ATOM 827 C C . PRO A 1 102 ? -5.873 -4.953 2.479 1.00 88.50 102 PRO A C 1
ATOM 829 O O . PRO A 1 102 ? -5.010 -4.197 2.032 1.00 88.50 102 PRO A O 1
ATOM 832 N N . TYR A 1 103 ? -5.701 -5.654 3.597 1.00 87.50 103 TYR A N 1
ATOM 833 C CA . TYR A 1 103 ? -4.395 -5.788 4.226 1.00 87.50 103 TYR A CA 1
ATOM 834 C C . TYR A 1 103 ? -3.428 -6.524 3.287 1.00 87.50 103 TYR A C 1
ATOM 836 O O . TYR A 1 103 ? -3.784 -7.534 2.676 1.00 87.50 103 TYR A O 1
ATOM 844 N N . ARG A 1 104 ? -2.201 -6.016 3.177 1.00 85.00 104 ARG A N 1
ATOM 845 C CA . ARG A 1 104 ? -1.153 -6.515 2.281 1.00 85.00 104 ARG A CA 1
ATOM 846 C C . ARG A 1 104 ? 0.119 -6.715 3.091 1.00 85.00 104 ARG A C 1
ATOM 848 O O . ARG A 1 104 ? 0.522 -5.817 3.817 1.00 85.00 104 ARG A O 1
ATOM 855 N N . ILE A 1 105 ? 0.746 -7.884 2.982 1.00 82.00 105 ILE A N 1
ATOM 856 C CA . ILE A 1 105 ? 1.912 -8.226 3.812 1.00 82.00 105 ILE A CA 1
ATOM 857 C C . ILE A 1 105 ? 3.124 -7.377 3.417 1.00 82.00 105 ILE A C 1
ATOM 859 O O . ILE A 1 105 ? 3.835 -6.884 4.286 1.00 82.00 105 ILE A O 1
ATOM 863 N N . THR A 1 106 ? 3.339 -7.181 2.115 1.00 75.50 106 THR A N 1
ATOM 864 C CA . THR A 1 106 ? 4.466 -6.399 1.584 1.00 75.50 106 THR A CA 1
ATOM 865 C C . THR A 1 106 ? 4.253 -4.883 1.632 1.00 75.50 106 THR A C 1
ATOM 867 O O . THR A 1 106 ? 5.222 -4.145 1.483 1.00 75.50 106 THR A O 1
ATOM 870 N N . ASN A 1 107 ? 3.018 -4.413 1.845 1.00 79.75 107 ASN A N 1
ATOM 871 C CA . ASN A 1 107 ? 2.675 -2.991 1.963 1.00 79.75 107 ASN A CA 1
ATOM 872 C C . ASN A 1 107 ? 1.426 -2.791 2.842 1.00 79.75 107 ASN A C 1
ATOM 874 O O . ASN A 1 107 ? 0.338 -2.519 2.321 1.00 79.75 107 ASN A O 1
ATOM 878 N N . PRO A 1 108 ? 1.534 -3.009 4.162 1.00 87.06 108 PRO A N 1
ATOM 879 C CA . PRO A 1 108 ? 0.394 -2.865 5.051 1.00 87.06 108 PRO A CA 1
ATOM 880 C C . PRO A 1 108 ? -0.006 -1.394 5.174 1.00 87.06 108 PRO A C 1
ATOM 882 O O . PRO A 1 108 ? 0.847 -0.507 5.210 1.00 87.06 108 PRO A O 1
ATOM 885 N N . PHE A 1 109 ? -1.305 -1.136 5.323 1.00 91.19 109 PHE A N 1
ATOM 886 C CA . PHE A 1 109 ? -1.748 0.175 5.784 1.00 91.19 109 PHE A CA 1
ATOM 887 C C . PHE A 1 109 ? -1.387 0.349 7.267 1.00 91.19 109 PHE A C 1
ATOM 889 O O . PHE A 1 109 ? -1.453 -0.598 8.056 1.00 91.19 109 PHE A O 1
ATOM 896 N N . VAL A 1 110 ? -1.016 1.567 7.650 1.00 93.50 110 VAL A N 1
ATOM 897 C CA . VAL A 1 110 ? -0.533 1.911 8.992 1.00 93.50 110 VAL A CA 1
ATOM 898 C C . VAL A 1 110 ? -1.347 3.076 9.533 1.00 93.50 110 VAL A C 1
ATOM 900 O O . VAL A 1 110 ? -1.446 4.123 8.890 1.00 93.50 110 VAL A O 1
ATOM 903 N N . LEU A 1 111 ? -1.928 2.903 10.719 1.00 95.50 111 LEU A N 1
ATOM 904 C CA . LEU A 1 111 ? -2.549 3.991 11.467 1.00 95.50 111 LEU A CA 1
ATOM 905 C C . LEU A 1 111 ? -1.456 4.748 12.228 1.00 95.50 111 LEU A C 1
ATOM 907 O O . LEU A 1 111 ? -0.537 4.158 12.783 1.00 95.50 111 LEU A O 1
ATOM 911 N N . MET A 1 112 ? -1.551 6.062 12.270 1.00 95.25 112 MET A N 1
ATOM 912 C CA . MET A 1 112 ? -0.667 6.929 13.039 1.00 95.25 112 MET A CA 1
ATOM 913 C C . MET A 1 112 ? -1.282 7.168 14.416 1.00 95.25 112 MET A C 1
ATOM 915 O O . MET A 1 112 ? -2.502 7.128 14.545 1.00 95.25 112 MET A O 1
ATOM 919 N N . ASP A 1 113 ? -0.476 7.446 15.441 1.00 94.44 113 ASP A N 1
ATOM 920 C CA . ASP A 1 113 ? -0.955 7.768 16.798 1.00 94.44 113 ASP A CA 1
ATOM 921 C C . ASP A 1 113 ? -1.892 8.995 16.864 1.00 94.44 113 ASP A C 1
ATOM 923 O O . ASP A 1 113 ? -2.748 9.072 17.749 1.00 94.44 113 ASP A O 1
ATOM 927 N N . ASP A 1 114 ? -1.790 9.902 15.890 1.00 94.25 114 ASP A N 1
ATOM 928 C CA . ASP A 1 114 ? -2.707 11.028 15.665 1.00 94.25 114 ASP A CA 1
ATOM 929 C C . ASP A 1 114 ? -3.978 10.680 14.869 1.00 94.25 114 ASP A C 1
ATOM 931 O O . ASP A 1 114 ? -4.800 11.553 14.591 1.00 94.25 114 ASP A O 1
ATOM 935 N N . GLY A 1 115 ? -4.162 9.406 14.528 1.00 94.88 115 GLY A N 1
ATOM 936 C CA . GLY A 1 115 ? -5.362 8.874 13.899 1.00 94.88 115 GLY A CA 1
ATOM 937 C C . GLY A 1 115 ? -5.377 8.933 12.380 1.00 94.88 115 GLY A C 1
ATOM 938 O O . GLY A 1 115 ? -6.301 8.389 11.781 1.00 94.88 115 GLY A O 1
ATOM 939 N N . ARG A 1 116 ? -4.390 9.543 11.723 1.00 96.12 116 ARG A N 1
ATOM 940 C CA . ARG A 1 116 ? -4.306 9.484 10.256 1.00 96.12 116 ARG A CA 1
ATOM 941 C C . ARG A 1 116 ? -3.904 8.086 9.798 1.00 96.12 116 ARG A C 1
ATOM 943 O O . ARG A 1 116 ? -3.184 7.394 10.508 1.00 96.12 116 ARG A O 1
ATOM 950 N N . VAL A 1 117 ? -4.314 7.669 8.604 1.00 95.12 117 VAL A N 1
ATOM 951 C CA . VAL A 1 117 ? -3.879 6.389 8.015 1.00 95.12 117 VAL A CA 1
ATOM 952 C C . VAL A 1 117 ? -3.035 6.609 6.764 1.00 95.12 117 VAL A C 1
ATOM 954 O O . VAL A 1 117 ? -3.320 7.485 5.944 1.00 95.12 117 VAL A O 1
ATOM 957 N N . ILE A 1 118 ? -1.988 5.798 6.630 1.00 92.12 118 ILE A N 1
ATOM 958 C CA . ILE A 1 118 ? -1.124 5.694 5.454 1.00 92.12 118 ILE A CA 1
ATOM 959 C C . ILE A 1 118 ? -1.412 4.342 4.810 1.00 92.12 118 ILE A C 1
ATOM 961 O O . ILE A 1 118 ? -1.256 3.311 5.453 1.00 92.12 118 ILE A O 1
ATOM 965 N N . ILE A 1 119 ? -1.856 4.339 3.556 1.00 87.69 119 ILE A N 1
ATOM 966 C CA . ILE A 1 119 ? -2.236 3.103 2.843 1.00 87.69 119 ILE A CA 1
ATOM 967 C C . ILE A 1 119 ? -1.057 2.496 2.085 1.00 87.69 119 ILE A C 1
ATOM 969 O O . ILE A 1 119 ? -1.005 1.291 1.867 1.00 87.69 119 ILE A O 1
ATOM 973 N N . ASP A 1 120 ? -0.131 3.350 1.671 1.00 78.94 120 ASP A N 1
ATOM 974 C CA . ASP A 1 120 ? 1.068 2.979 0.943 1.00 78.94 120 ASP A CA 1
ATOM 975 C C . ASP A 1 120 ? 2.214 3.808 1.508 1.00 78.94 120 ASP A C 1
ATOM 977 O O . ASP A 1 120 ? 2.256 5.020 1.309 1.00 78.94 120 ASP A O 1
ATOM 981 N N . VAL A 1 121 ? 3.134 3.177 2.236 1.00 70.56 121 VAL A N 1
ATOM 982 C CA . VAL A 1 121 ? 4.245 3.884 2.900 1.00 70.56 121 VAL A CA 1
ATOM 983 C C . VA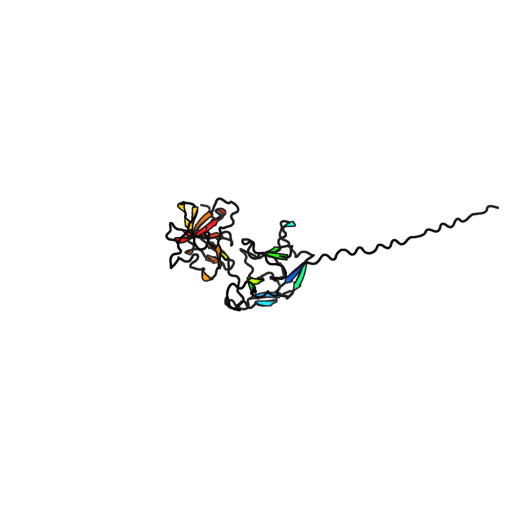L A 1 121 ? 5.195 4.564 1.911 1.00 70.56 121 VAL A C 1
ATOM 985 O O . VAL A 1 121 ? 5.935 5.473 2.285 1.00 70.56 121 VAL A O 1
ATOM 988 N N . HIS A 1 122 ? 5.151 4.166 0.637 1.00 66.50 122 HIS A N 1
ATOM 989 C CA . HIS A 1 122 ? 5.956 4.755 -0.429 1.00 66.50 122 HIS A CA 1
ATOM 990 C C . HIS A 1 122 ? 5.293 5.968 -1.083 1.00 66.50 122 HIS A C 1
ATOM 992 O O . HIS A 1 122 ? 5.920 6.635 -1.909 1.00 66.50 122 HIS A O 1
ATOM 998 N N . VAL A 1 123 ? 4.042 6.266 -0.724 1.00 67.88 123 VAL A N 1
ATOM 999 C CA . VAL A 1 123 ? 3.299 7.426 -1.208 1.00 67.88 123 VAL A CA 1
ATOM 1000 C C . VAL A 1 123 ? 2.941 8.297 -0.012 1.00 67.88 123 VAL A C 1
ATOM 1002 O O . VAL A 1 123 ? 2.383 7.843 0.978 1.00 67.88 123 VAL A O 1
ATOM 1005 N N . ASN A 1 124 ? 3.228 9.594 -0.098 1.00 67.62 124 ASN A N 1
ATOM 1006 C CA . ASN A 1 124 ? 2.950 10.545 0.983 1.00 67.62 124 ASN A CA 1
ATOM 1007 C C . ASN A 1 124 ? 1.449 10.915 1.088 1.00 67.62 124 ASN A C 1
ATOM 1009 O O . ASN A 1 124 ? 1.108 12.055 1.401 1.00 67.62 124 ASN A O 1
ATOM 1013 N N . GLU A 1 125 ? 0.560 9.973 0.773 1.00 82.00 125 GLU A N 1
ATOM 1014 C CA . GLU A 1 125 ? -0.895 10.106 0.812 1.00 82.00 125 GLU A CA 1
ATOM 1015 C C . GLU A 1 125 ? -1.389 9.682 2.202 1.00 82.00 125 GLU A C 1
ATOM 1017 O O . GLU A 1 125 ? -1.130 8.567 2.658 1.00 82.00 125 GLU A O 1
ATOM 1022 N N . ARG A 1 126 ? -2.067 10.601 2.894 1.00 90.12 126 ARG A N 1
ATOM 1023 C CA . ARG A 1 126 ? -2.610 10.398 4.242 1.00 90.12 126 ARG A CA 1
ATOM 1024 C C . ARG A 1 126 ? -4.106 10.656 4.229 1.00 90.12 126 ARG A C 1
ATOM 1026 O O . ARG A 1 126 ? -4.556 11.566 3.537 1.00 90.12 126 ARG A O 1
ATOM 1033 N N . PHE A 1 127 ? -4.838 9.892 5.028 1.00 93.81 127 PHE A N 1
ATOM 1034 C CA . PHE A 1 127 ? -6.281 10.040 5.183 1.00 93.81 127 PHE A CA 1
ATOM 1035 C C . PHE A 1 127 ? -6.625 10.378 6.628 1.00 93.81 127 PHE A C 1
ATOM 1037 O O . PHE A 1 127 ? -6.062 9.797 7.559 1.00 93.81 127 PHE A O 1
ATOM 1044 N N . GLU A 1 128 ? -7.541 11.327 6.795 1.00 95.50 128 GLU A N 1
ATOM 1045 C CA . GLU A 1 128 ? -7.976 11.824 8.099 1.00 95.50 128 GLU A CA 1
ATOM 1046 C C . GLU A 1 128 ? -8.936 10.835 8.789 1.00 95.50 128 GLU A C 1
ATOM 1048 O O . GLU A 1 128 ? -9.651 10.106 8.090 1.00 95.50 128 GLU A O 1
ATOM 1053 N N . PRO A 1 129 ? -8.977 10.794 10.137 1.00 95.75 129 PRO A N 1
ATOM 1054 C CA . PRO A 1 129 ? -9.752 9.823 10.926 1.00 95.75 129 PRO A CA 1
ATOM 1055 C C . PRO A 1 129 ? -11.231 9.652 10.550 1.00 95.75 129 PRO A C 1
ATOM 1057 O O . PRO A 1 129 ? -11.798 8.575 10.717 1.00 95.75 129 PRO A O 1
ATOM 1060 N N . ASP A 1 130 ? -11.872 10.710 10.061 1.00 94.75 130 ASP A N 1
ATOM 1061 C CA . ASP A 1 130 ? -13.286 10.750 9.677 1.00 94.75 130 ASP A CA 1
ATOM 1062 C C . ASP A 1 130 ? -13.546 10.270 8.239 1.00 94.75 130 ASP A C 1
ATOM 1064 O O . ASP A 1 130 ? -14.689 9.987 7.869 1.00 94.75 130 ASP A O 1
ATOM 1068 N N . THR A 1 131 ? -12.488 10.120 7.440 1.00 95.62 131 THR A N 1
ATOM 1069 C CA . THR A 1 131 ? -12.551 9.694 6.032 1.00 95.62 131 THR A CA 1
ATOM 1070 C C . THR A 1 131 ? -12.348 8.192 5.836 1.00 95.62 131 THR A C 1
ATOM 1072 O O . THR A 1 131 ? -12.440 7.698 4.707 1.00 95.62 131 THR A O 1
ATOM 1075 N N . TYR A 1 132 ? -12.095 7.441 6.911 1.00 96.44 132 TYR A N 1
ATOM 1076 C CA . TYR A 1 132 ? -11.891 5.998 6.851 1.00 96.44 132 TYR A CA 1
ATOM 1077 C C . TYR A 1 132 ? -12.519 5.251 8.034 1.00 96.44 132 TYR A C 1
ATOM 1079 O O . TYR A 1 132 ? -12.893 5.829 9.047 1.00 96.44 132 TYR A O 1
ATOM 1087 N N . CYS A 1 133 ? -12.632 3.933 7.899 1.00 96.88 133 CYS A N 1
ATOM 1088 C CA . CYS A 1 133 ? -12.738 3.015 9.027 1.00 96.88 133 CYS A CA 1
ATOM 1089 C C . CYS A 1 133 ? -11.785 1.834 8.809 1.00 96.88 133 CYS A C 1
ATOM 1091 O O . CYS A 1 133 ? -11.485 1.488 7.662 1.00 96.88 133 CYS A O 1
ATOM 1093 N N . ALA A 1 134 ? -11.311 1.211 9.889 1.00 96.38 134 ALA A N 1
ATOM 1094 C CA . ALA A 1 134 ? -10.334 0.124 9.813 1.00 96.38 134 ALA A CA 1
ATOM 1095 C C . ALA A 1 134 ? -10.752 -1.107 10.630 1.00 96.38 134 ALA A C 1
ATOM 1097 O O . ALA A 1 134 ? -11.167 -0.997 11.781 1.00 96.38 134 ALA A O 1
ATOM 1098 N N . ASP A 1 135 ? -10.589 -2.287 10.041 1.00 95.50 135 ASP A N 1
ATOM 1099 C CA . ASP A 1 135 ? -10.516 -3.581 10.724 1.00 95.50 135 ASP A CA 1
ATOM 1100 C C . ASP A 1 135 ? -9.102 -4.164 10.549 1.00 95.50 135 ASP A C 1
ATOM 1102 O O . ASP A 1 135 ? -8.271 -3.607 9.832 1.00 95.50 135 ASP A O 1
ATOM 1106 N N . SER A 1 136 ? -8.789 -5.279 11.212 1.00 92.19 136 SER A N 1
ATOM 1107 C CA . SER A 1 136 ? -7.438 -5.866 11.164 1.00 92.19 136 SER A CA 1
ATOM 1108 C C . SER A 1 136 ? -7.025 -6.356 9.777 1.00 92.19 136 SER A C 1
ATOM 1110 O O . SER A 1 136 ? -5.840 -6.385 9.459 1.00 92.19 136 SER A O 1
ATOM 1112 N N . ASN A 1 137 ? -7.989 -6.750 8.950 1.00 91.69 137 ASN A N 1
ATOM 1113 C CA . ASN A 1 137 ? -7.752 -7.367 7.650 1.00 91.69 137 ASN A CA 1
ATOM 1114 C C . ASN A 1 137 ? -8.025 -6.434 6.461 1.00 91.69 137 ASN A C 1
ATOM 1116 O O . ASN A 1 137 ? -7.694 -6.789 5.327 1.00 91.69 137 ASN A O 1
ATOM 1120 N N . ALA A 1 138 ? -8.657 -5.281 6.688 1.00 93.06 138 ALA A N 1
ATOM 1121 C CA . ALA A 1 138 ? -9.032 -4.354 5.632 1.00 93.06 138 ALA A CA 1
ATOM 1122 C C . ALA A 1 138 ? -9.432 -2.974 6.168 1.00 93.06 138 ALA A C 1
ATOM 1124 O O . ALA A 1 138 ? -9.843 -2.808 7.316 1.00 93.06 138 ALA A O 1
ATOM 1125 N N . LEU A 1 139 ? -9.383 -2.001 5.269 1.00 93.50 139 LEU A N 1
ATOM 1126 C CA . LEU A 1 139 ? -9.760 -0.607 5.458 1.00 93.50 139 LEU A CA 1
ATOM 1127 C C . LEU A 1 139 ? -10.850 -0.240 4.439 1.00 93.50 139 LEU A C 1
ATOM 1129 O O . LEU A 1 139 ? -10.805 -0.668 3.281 1.00 9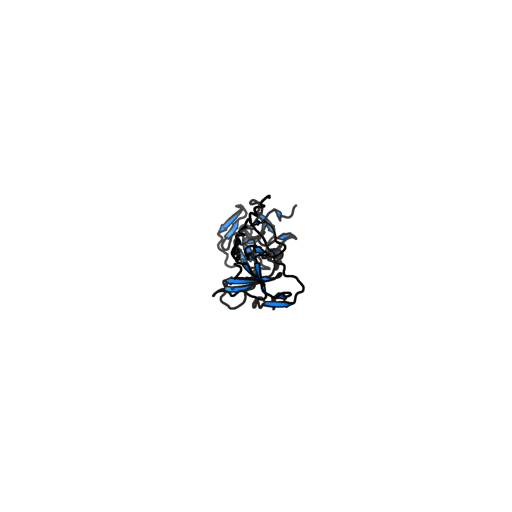3.50 139 LEU A O 1
ATOM 1133 N N . LEU A 1 140 ? -11.809 0.589 4.855 1.00 93.56 140 LEU A N 1
ATOM 1134 C CA . LEU A 1 140 ? -12.652 1.356 3.936 1.00 93.56 140 LEU A CA 1
ATOM 1135 C C . LEU A 1 140 ? -12.269 2.820 4.027 1.00 93.56 140 LEU A C 1
ATOM 1137 O O . LEU A 1 140 ? -12.246 3.377 5.119 1.00 93.56 140 LEU A O 1
ATOM 1141 N N . VAL A 1 141 ? -12.019 3.4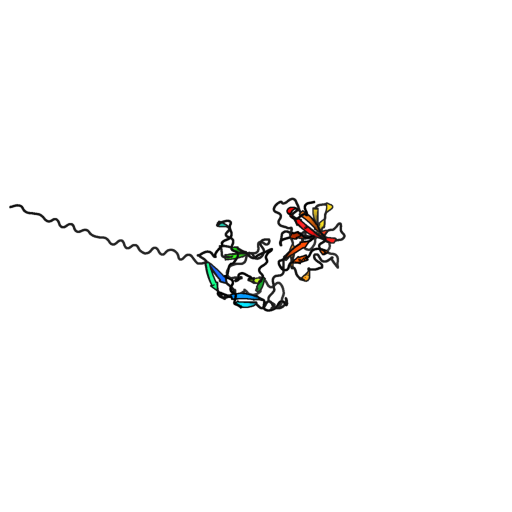48 2.887 1.00 93.50 141 VAL A N 1
ATOM 1142 C CA . VAL A 1 141 ? -11.543 4.831 2.833 1.00 93.50 141 VAL A CA 1
ATOM 1143 C C . VAL A 1 141 ? -12.205 5.590 1.696 1.00 93.50 141 VAL A C 1
ATOM 1145 O O . VAL A 1 141 ? -12.452 5.041 0.621 1.00 93.50 141 VAL A O 1
ATOM 1148 N N . CYS A 1 142 ? -12.523 6.855 1.938 1.00 91.38 142 CYS A N 1
ATOM 1149 C CA . CYS A 1 142 ? -13.079 7.737 0.929 1.00 91.38 142 CYS A CA 1
ATOM 1150 C C . CYS A 1 142 ? -11.980 8.201 -0.029 1.00 91.38 142 CYS A C 1
ATOM 1152 O O . CYS A 1 142 ? -11.081 8.946 0.350 1.00 91.38 142 CYS A O 1
ATOM 1154 N N . MET A 1 143 ? -12.070 7.783 -1.291 1.00 87.25 143 MET A N 1
ATOM 1155 C CA . MET A 1 143 ? -11.150 8.207 -2.347 1.00 87.25 143 MET A CA 1
ATOM 1156 C C . MET A 1 143 ? -11.911 8.860 -3.491 1.00 87.25 143 MET A C 1
ATOM 1158 O O . MET A 1 143 ? -13.063 8.524 -3.768 1.00 87.25 143 MET A O 1
ATOM 1162 N N . LYS A 1 144 ? -11.259 9.801 -4.174 1.00 82.69 144 LYS A N 1
ATOM 1163 C CA . LYS A 1 144 ? -11.835 10.465 -5.342 1.00 82.69 144 LYS A CA 1
ATOM 1164 C C . LYS A 1 144 ? -12.135 9.431 -6.428 1.00 82.69 144 LYS A C 1
ATOM 1166 O O . LYS A 1 144 ? -11.260 8.642 -6.788 1.00 82.69 144 LYS A O 1
ATOM 1171 N N . ASN A 1 145 ? -13.344 9.471 -6.986 1.00 66.88 145 ASN A N 1
ATOM 1172 C CA . ASN A 1 145 ? -13.717 8.613 -8.106 1.00 66.88 145 ASN A CA 1
ATOM 1173 C C . ASN A 1 145 ? -12.795 8.872 -9.300 1.00 66.88 145 ASN A C 1
ATOM 1175 O O . ASN A 1 145 ? -12.794 9.961 -9.875 1.00 66.88 145 ASN A O 1
ATOM 1179 N N . ARG A 1 146 ? -12.016 7.858 -9.684 1.00 55.53 146 ARG A N 1
ATOM 1180 C CA . ARG A 1 146 ? -11.156 7.909 -10.876 1.00 55.53 146 ARG A CA 1
ATOM 1181 C C . ARG A 1 146 ? -11.883 7.485 -12.158 1.00 55.53 146 ARG A C 1
ATOM 1183 O O . ARG A 1 146 ? -11.332 7.645 -13.239 1.00 55.53 146 ARG A O 1
ATOM 1190 N N . MET A 1 147 ? -13.123 6.993 -12.054 1.00 44.50 147 MET A N 1
ATOM 1191 C CA . MET A 1 147 ? -13.978 6.643 -13.192 1.00 44.50 147 MET A CA 1
ATOM 1192 C C . MET A 1 147 ? -15.413 7.161 -12.989 1.00 44.50 147 MET A C 1
ATOM 1194 O O . MET A 1 147 ? -15.933 7.081 -11.875 1.00 44.50 147 MET A O 1
ATOM 1198 N N . PRO A 1 148 ? -16.082 7.676 -14.038 1.00 33.81 148 PRO A N 1
ATOM 1199 C CA . PRO A 1 148 ? -17.512 7.951 -13.994 1.00 33.81 148 PRO A CA 1
ATOM 1200 C C . PRO A 1 148 ? -18.287 6.623 -13.992 1.00 33.81 148 PRO A C 1
ATOM 1202 O O . PRO A 1 148 ? -18.447 5.978 -15.024 1.00 33.81 148 PRO A O 1
ATOM 1205 N N . GLY A 1 149 ? -18.747 6.201 -12.816 1.00 42.19 149 GLY A N 1
ATOM 1206 C CA . GLY A 1 149 ? -19.565 5.003 -12.626 1.00 42.19 149 GLY A CA 1
ATOM 1207 C C . GLY A 1 149 ? -19.641 4.624 -11.148 1.00 42.19 149 GLY A C 1
ATOM 1208 O O . GLY A 1 149 ? -18.623 4.593 -10.469 1.00 42.19 149 GLY A O 1
ATOM 1209 N N . ASN A 1 150 ? -20.846 4.353 -10.641 1.00 39.97 150 ASN A N 1
ATOM 1210 C CA . ASN A 1 150 ? -21.135 4.031 -9.234 1.00 39.97 150 ASN A CA 1
ATOM 1211 C C . ASN A 1 150 ? -20.667 2.617 -8.821 1.00 39.97 150 ASN A C 1
ATOM 1213 O O . ASN A 1 150 ? -21.435 1.867 -8.223 1.00 39.97 150 ASN A O 1
ATOM 1217 N N . ALA A 1 151 ? -19.447 2.219 -9.170 1.00 40.16 151 ALA A N 1
ATOM 1218 C CA . ALA A 1 151 ? -18.863 0.960 -8.727 1.00 40.16 151 ALA A CA 1
ATOM 1219 C C . ALA A 1 151 ? -17.856 1.251 -7.613 1.00 40.16 151 ALA A C 1
ATOM 1221 O O . ALA A 1 151 ? -16.947 2.061 -7.785 1.00 40.16 151 ALA A O 1
ATOM 1222 N N . ALA A 1 152 ? -18.027 0.605 -6.460 1.00 47.22 152 ALA A N 1
ATOM 1223 C CA . ALA A 1 152 ? -17.038 0.647 -5.394 1.00 47.22 152 ALA A CA 1
ATOM 1224 C C . ALA A 1 152 ? -15.727 0.043 -5.926 1.00 47.22 152 ALA A C 1
ATOM 1226 O O . ALA A 1 152 ? -15.675 -1.136 -6.281 1.00 47.22 152 ALA A O 1
ATOM 1227 N N . VAL A 1 153 ? -14.696 0.880 -6.041 1.00 63.03 153 VAL A N 1
ATOM 1228 C CA . VAL A 1 153 ? -13.400 0.521 -6.621 1.00 63.03 153 VAL A CA 1
ATOM 1229 C C . VAL A 1 153 ? -12.606 -0.259 -5.575 1.00 63.03 153 VAL A C 1
ATOM 1231 O O . VAL A 1 153 ? -12.489 0.155 -4.422 1.00 63.03 153 VAL A O 1
ATOM 1234 N N . ILE A 1 154 ? -12.069 -1.414 -5.953 1.00 65.88 154 ILE A N 1
ATOM 1235 C CA . ILE A 1 154 ? -11.051 -2.097 -5.150 1.00 65.88 154 ILE A CA 1
ATOM 1236 C C . ILE A 1 154 ? -9.733 -1.411 -5.459 1.00 65.88 154 ILE A C 1
ATOM 1238 O O . ILE A 1 154 ? -9.378 -1.267 -6.632 1.00 65.88 154 ILE A O 1
ATOM 1242 N N . MET A 1 155 ? -8.987 -1.013 -4.432 1.00 72.00 155 MET A N 1
ATOM 1243 C CA . MET A 1 155 ? -7.660 -0.464 -4.670 1.00 72.00 155 MET A CA 1
ATOM 1244 C C . MET A 1 155 ? -6.763 -1.558 -5.258 1.00 72.00 155 MET A C 1
ATOM 1246 O O . MET A 1 155 ? -6.484 -2.568 -4.606 1.00 72.00 155 MET A O 1
ATOM 1250 N N . ARG A 1 156 ? -6.310 -1.356 -6.498 1.00 76.94 156 ARG A N 1
ATOM 1251 C CA . ARG A 1 156 ? -5.333 -2.232 -7.152 1.00 76.94 156 ARG A CA 1
ATOM 1252 C C . ARG A 1 156 ? -3.941 -2.016 -6.545 1.00 76.94 156 ARG A C 1
ATOM 1254 O O . ARG A 1 156 ? -3.683 -0.968 -5.944 1.00 76.94 156 ARG A O 1
ATOM 1261 N N . PRO A 1 157 ? -3.043 -3.005 -6.605 1.00 78.94 157 PRO A N 1
ATOM 1262 C CA . PRO A 1 157 ? -1.629 -2.782 -6.345 1.00 78.94 157 PRO A CA 1
ATOM 1263 C C . PRO A 1 157 ? -1.059 -1.663 -7.214 1.00 78.94 157 PRO A C 1
ATOM 1265 O O . PRO A 1 157 ? -1.413 -1.560 -8.386 1.00 78.94 157 PRO A O 1
ATOM 1268 N N . ARG A 1 158 ? -0.176 -0.837 -6.649 1.00 82.75 158 ARG A N 1
ATOM 1269 C CA . ARG A 1 158 ? 0.548 0.195 -7.396 1.00 82.75 158 ARG A CA 1
ATOM 1270 C C . ARG A 1 158 ? 1.914 -0.353 -7.794 1.00 82.75 158 ARG A C 1
ATO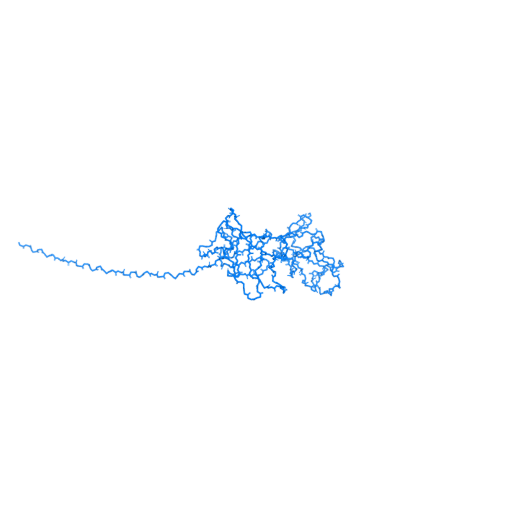M 1272 O O . ARG A 1 158 ? 2.650 -0.850 -6.947 1.00 82.75 158 ARG A O 1
ATOM 1279 N N . VAL A 1 159 ? 2.253 -0.251 -9.073 1.00 87.38 159 VAL A N 1
ATOM 1280 C CA . VAL A 1 159 ? 3.561 -0.621 -9.619 1.00 87.38 159 VAL A CA 1
ATOM 1281 C C . VAL A 1 159 ? 4.220 0.628 -10.180 1.00 87.38 159 VAL A C 1
ATOM 1283 O O . VAL A 1 159 ? 3.625 1.361 -10.970 1.00 87.38 159 VAL A O 1
ATOM 1286 N N . LYS A 1 160 ? 5.466 0.874 -9.776 1.00 89.38 160 LYS A N 1
ATOM 1287 C CA . LYS A 1 160 ? 6.215 2.043 -10.223 1.00 89.38 160 LYS A CA 1
ATOM 1288 C C . LYS A 1 160 ? 6.742 1.862 -11.653 1.00 89.38 160 LYS A C 1
ATOM 1290 O O . LYS A 1 160 ? 7.369 0.847 -11.946 1.00 89.38 160 LYS A O 1
ATOM 1295 N N . LYS A 1 161 ? 6.550 2.862 -12.514 1.00 90.88 161 LYS A N 1
ATOM 1296 C CA . LYS A 1 161 ? 7.257 3.052 -13.788 1.00 90.88 161 LYS A CA 1
ATOM 1297 C C . LYS A 1 161 ? 8.391 4.051 -13.574 1.00 90.88 161 LYS A C 1
ATOM 1299 O O . LYS A 1 161 ? 8.120 5.199 -13.215 1.00 90.88 161 LYS A O 1
ATOM 1304 N N . CYS A 1 162 ? 9.636 3.630 -13.798 1.00 91.19 162 CYS A N 1
ATOM 1305 C CA . CYS A 1 162 ? 10.812 4.397 -13.370 1.00 91.19 162 CYS A CA 1
ATOM 1306 C C . CYS A 1 162 ? 10.847 5.818 -13.964 1.00 91.19 162 CYS A C 1
ATOM 1308 O O . CYS A 1 162 ? 10.998 6.792 -13.230 1.00 91.19 162 CYS A O 1
ATOM 1310 N N . CYS A 1 163 ? 10.626 5.955 -15.273 1.00 89.44 163 CYS A N 1
ATOM 1311 C CA . CYS A 1 163 ? 10.782 7.215 -15.999 1.00 89.44 163 CYS A CA 1
ATOM 1312 C C . CYS A 1 163 ? 9.478 8.008 -16.201 1.00 89.44 163 CYS A C 1
ATOM 1314 O O . CYS A 1 163 ? 9.481 9.027 -16.884 1.00 89.44 163 CYS A O 1
ATOM 1316 N N . GLY A 1 164 ? 8.356 7.581 -15.612 1.00 85.44 164 GLY A N 1
ATOM 1317 C CA . GLY A 1 164 ? 7.044 8.200 -15.857 1.00 85.44 164 GLY A CA 1
ATOM 1318 C C . GLY A 1 164 ? 6.508 7.940 -17.271 1.00 85.44 164 GLY A C 1
ATOM 1319 O O . GLY A 1 164 ? 7.147 7.250 -18.053 1.00 85.44 164 GLY A O 1
ATOM 1320 N N . GLU A 1 165 ? 5.305 8.413 -17.598 1.00 82.00 165 GLU A N 1
ATOM 1321 C CA . GLU A 1 165 ? 4.534 7.918 -18.759 1.00 82.00 165 GLU A CA 1
ATOM 1322 C C . GLU A 1 165 ? 5.258 8.058 -20.115 1.00 82.00 165 GLU A C 1
ATOM 1324 O O . GLU A 1 165 ? 5.349 7.078 -20.849 1.00 82.00 165 GLU A O 1
ATOM 1329 N N . ASN A 1 166 ? 5.879 9.209 -20.400 1.00 84.00 166 ASN A N 1
ATOM 1330 C CA . ASN A 1 166 ? 6.407 9.556 -21.734 1.00 84.00 166 ASN A CA 1
ATOM 1331 C C . ASN A 1 166 ? 7.938 9.447 -21.870 1.00 84.00 166 ASN A C 1
ATOM 1333 O O . ASN A 1 166 ? 8.564 10.171 -22.649 1.00 84.00 166 ASN A O 1
ATOM 1337 N N . ALA A 1 167 ? 8.570 8.588 -21.074 1.00 88.50 167 ALA A N 1
ATOM 1338 C CA . ALA A 1 167 ? 10.014 8.392 -21.123 1.00 88.50 167 ALA A CA 1
ATOM 1339 C C . ALA A 1 167 ? 10.396 6.923 -20.944 1.00 88.50 167 ALA A C 1
ATOM 1341 O O . ALA A 1 167 ? 9.618 6.108 -20.448 1.00 88.50 167 ALA A O 1
ATOM 1342 N N . THR A 1 168 ? 11.610 6.590 -21.361 1.00 90.44 168 THR A N 1
ATOM 1343 C CA . THR A 1 168 ? 12.209 5.261 -21.213 1.00 90.44 168 THR A CA 1
ATOM 1344 C C . THR A 1 168 ? 13.591 5.382 -20.603 1.00 90.44 168 THR A C 1
ATOM 1346 O O . THR A 1 168 ? 14.226 6.434 -20.706 1.00 90.44 168 THR A O 1
ATOM 1349 N N . PHE A 1 169 ? 14.064 4.306 -19.984 1.00 90.75 169 PHE A N 1
ATOM 1350 C CA . PHE A 1 169 ? 15.402 4.286 -19.415 1.00 90.75 169 PHE A CA 1
ATOM 1351 C C . PHE A 1 169 ? 16.440 4.160 -20.533 1.00 90.75 169 PHE A C 1
ATOM 1353 O O . PHE A 1 169 ? 16.294 3.330 -21.434 1.00 90.75 169 PHE A O 1
ATOM 1360 N N . TYR A 1 170 ? 17.454 5.015 -20.478 1.00 90.06 170 TYR A N 1
ATOM 1361 C CA . TYR A 1 170 ? 18.638 4.998 -21.320 1.00 90.06 170 TYR A CA 1
ATOM 1362 C C . TYR A 1 170 ? 19.790 4.464 -20.471 1.00 90.06 170 TYR A C 1
ATOM 1364 O O . TYR A 1 170 ? 20.268 5.144 -19.562 1.00 90.06 170 TYR A O 1
ATOM 1372 N N . GLU A 1 171 ? 20.154 3.209 -20.714 1.00 86.50 171 GLU A N 1
ATOM 1373 C CA . GLU A 1 171 ? 21.114 2.452 -19.913 1.00 86.50 171 GLU A CA 1
ATOM 1374 C C . GLU A 1 171 ? 22.537 3.008 -20.037 1.00 86.50 171 GLU A C 1
ATOM 1376 O O . GLU A 1 171 ? 23.242 3.082 -19.031 1.00 86.50 171 GLU A O 1
ATOM 1381 N N . GLU A 1 172 ? 22.947 3.469 -21.220 1.00 85.50 172 GLU A N 1
ATOM 1382 C CA . GLU A 1 172 ? 24.295 4.011 -21.444 1.00 85.50 172 GLU A CA 1
ATOM 1383 C C . GLU A 1 172 ? 24.584 5.259 -20.595 1.00 85.50 172 GLU A C 1
ATOM 1385 O O . GLU A 1 172 ? 25.680 5.400 -20.053 1.00 85.50 172 GLU A O 1
ATOM 1390 N N . GLU A 1 173 ? 23.601 6.149 -20.432 1.00 86.50 173 GLU A N 1
ATOM 1391 C CA . GLU A 1 173 ? 23.728 7.368 -19.615 1.00 86.50 173 GLU A CA 1
ATOM 1392 C C . GLU A 1 173 ? 23.058 7.251 -18.237 1.00 86.50 173 GLU A C 1
ATOM 1394 O O . GLU A 1 173 ? 23.038 8.223 -17.482 1.00 86.50 173 GLU A O 1
ATOM 1399 N N . GLN A 1 174 ? 22.509 6.077 -17.899 1.00 85.69 174 GLN A N 1
ATOM 1400 C CA . GLN A 1 174 ? 21.793 5.817 -16.642 1.00 85.69 174 GLN A CA 1
ATOM 1401 C C . GLN A 1 174 ? 20.710 6.870 -16.341 1.00 85.69 174 GLN A C 1
ATOM 1403 O O . GLN A 1 174 ? 20.555 7.335 -15.210 1.00 85.69 174 GLN A O 1
ATOM 1408 N N . THR A 1 175 ? 19.960 7.281 -17.366 1.00 89.12 175 THR A N 1
ATOM 1409 C CA . THR A 1 175 ? 19.018 8.405 -17.276 1.00 89.12 175 THR A CA 1
ATOM 1410 C C . THR A 1 175 ? 17.702 8.115 -17.984 1.00 89.12 175 THR A C 1
ATOM 1412 O O . THR A 1 175 ? 17.591 7.212 -18.807 1.00 89.12 175 THR A O 1
ATOM 1415 N N . CYS A 1 176 ? 16.675 8.897 -17.673 1.00 90.19 176 CYS A N 1
ATOM 1416 C CA . CYS A 1 176 ? 15.398 8.837 -18.367 1.00 90.19 176 CYS A CA 1
ATOM 1417 C C . CYS A 1 176 ? 15.399 9.805 -19.546 1.00 90.19 176 CYS A C 1
ATOM 1419 O O . CYS A 1 176 ? 15.645 11.000 -19.381 1.00 90.19 176 CYS A O 1
ATOM 1421 N N . VAL A 1 177 ? 15.063 9.301 -20.730 1.00 90.69 177 VAL A N 1
ATOM 1422 C CA . VAL A 1 177 ? 14.962 10.112 -21.946 1.00 90.69 177 VAL A CA 1
ATOM 1423 C C . VAL A 1 177 ? 13.539 10.088 -22.473 1.00 90.69 177 VAL A C 1
ATOM 1425 O O . VAL A 1 177 ? 12.868 9.054 -22.433 1.00 90.69 177 VAL A O 1
ATOM 1428 N N . LEU A 1 178 ? 13.080 11.237 -22.970 1.00 88.50 178 LEU A N 1
ATOM 1429 C CA . LEU A 1 178 ? 11.797 11.322 -23.654 1.00 88.50 178 LEU A CA 1
ATOM 1430 C C . LEU A 1 178 ? 11.810 10.361 -24.842 1.00 88.50 178 LEU A C 1
ATOM 1432 O O . LEU A 1 178 ? 12.731 10.372 -25.660 1.00 88.50 178 LEU A O 1
ATOM 1436 N N . SER A 1 179 ? 10.779 9.536 -24.914 1.00 77.56 179 SER A N 1
ATOM 1437 C CA . SER A 1 179 ? 10.544 8.636 -26.031 1.00 77.56 179 SER A CA 1
ATOM 1438 C C . SER A 1 179 ? 9.131 8.896 -26.500 1.00 77.56 179 SER A C 1
ATOM 1440 O O . SER A 1 179 ? 8.207 8.883 -25.688 1.00 77.56 179 SER A O 1
ATOM 1442 N N . GLU A 1 180 ? 8.952 9.112 -27.801 1.00 69.50 180 GLU A N 1
ATOM 1443 C CA . GLU A 1 180 ? 7.612 9.043 -28.367 1.00 69.50 180 GLU A CA 1
ATOM 1444 C C . GLU A 1 180 ? 7.099 7.624 -28.126 1.00 69.50 180 GLU A C 1
ATOM 1446 O O . GLU A 1 180 ? 7.763 6.638 -28.463 1.00 69.50 180 GLU A O 1
ATOM 1451 N N . GLU A 1 181 ? 5.973 7.513 -27.429 1.00 60.84 181 GLU A N 1
ATOM 1452 C CA . GLU A 1 181 ? 5.389 6.220 -27.127 1.00 60.84 181 GLU A CA 1
ATOM 1453 C C . GLU A 1 181 ? 4.952 5.597 -28.458 1.00 60.84 181 GLU A C 1
ATOM 1455 O O . GLU A 1 181 ? 4.120 6.146 -29.181 1.00 60.84 181 GLU A O 1
ATOM 1460 N N . SER A 1 182 ? 5.580 4.481 -28.843 1.00 58.69 182 SER A N 1
ATOM 1461 C CA . SER A 1 182 ? 5.229 3.777 -30.078 1.00 58.69 182 SER A CA 1
ATOM 1462 C C . SER A 1 182 ? 3.730 3.474 -30.080 1.00 58.69 182 SER A C 1
ATOM 1464 O O . SER A 1 182 ? 3.209 3.105 -29.033 1.00 58.69 182 SER A O 1
ATOM 1466 N N . ALA A 1 183 ? 3.059 3.524 -31.234 1.00 54.03 183 ALA A N 1
ATOM 1467 C CA . ALA A 1 183 ? 1.610 3.298 -31.341 1.00 54.03 183 ALA A CA 1
ATOM 1468 C C . ALA A 1 183 ? 1.106 1.970 -30.720 1.00 54.03 183 ALA A C 1
ATOM 1470 O O . ALA A 1 183 ? -0.086 1.840 -30.465 1.00 54.03 183 ALA A O 1
ATOM 1471 N N . ASN A 1 184 ? 2.001 1.003 -30.467 1.00 57.75 184 ASN A N 1
ATOM 1472 C CA . ASN A 1 184 ? 1.750 -0.223 -29.705 1.00 57.75 184 ASN A CA 1
ATOM 1473 C C . ASN A 1 184 ? 2.937 -0.518 -28.767 1.00 57.75 184 ASN A C 1
ATOM 1475 O O . ASN A 1 184 ? 3.808 -1.317 -29.123 1.00 57.75 184 ASN A O 1
ATOM 1479 N N . PRO A 1 185 ? 3.025 0.120 -27.590 1.00 68.38 185 PRO A N 1
ATOM 1480 C CA . PRO A 1 185 ? 4.155 -0.089 -26.702 1.00 68.38 185 PRO A CA 1
ATOM 1481 C C . PRO A 1 185 ? 4.044 -1.462 -26.027 1.00 68.38 185 PRO A C 1
ATOM 1483 O O . PRO A 1 185 ? 2.974 -1.855 -25.557 1.00 68.38 185 PRO A O 1
ATOM 1486 N N . THR A 1 186 ? 5.157 -2.194 -25.934 1.00 72.12 186 THR A N 1
ATOM 1487 C CA . THR A 1 186 ? 5.204 -3.475 -25.212 1.00 72.12 186 THR A CA 1
ATOM 1488 C C . THR A 1 186 ? 4.696 -3.274 -23.778 1.00 72.12 186 THR A C 1
ATOM 1490 O O . THR A 1 186 ? 5.144 -2.329 -23.116 1.00 72.12 186 THR A O 1
ATOM 1493 N N . PRO A 1 187 ? 3.771 -4.104 -23.261 1.00 81.12 187 PRO A N 1
ATOM 1494 C CA . PRO A 1 187 ? 3.279 -3.963 -21.892 1.00 81.12 187 PRO A CA 1
ATOM 1495 C C . PRO A 1 187 ? 4.425 -3.982 -20.871 1.00 81.12 187 PRO A C 1
ATOM 1497 O O . PRO A 1 187 ? 5.330 -4.805 -20.984 1.00 81.12 187 PRO A O 1
ATOM 1500 N N . LEU A 1 188 ? 4.377 -3.102 -19.863 1.00 84.69 188 LEU A N 1
ATOM 1501 C CA . LEU A 1 188 ? 5.392 -3.063 -18.795 1.00 84.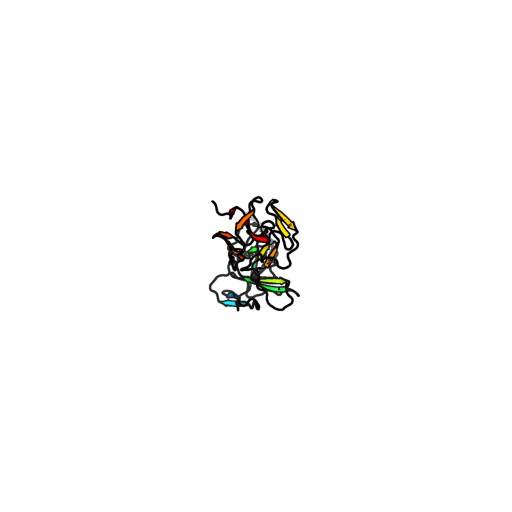69 188 LEU A CA 1
ATOM 1502 C C . LEU A 1 188 ? 5.413 -4.359 -17.977 1.00 84.69 188 LEU A C 1
ATOM 1504 O O . LEU A 1 188 ? 6.474 -4.852 -17.615 1.00 84.69 188 LEU A O 1
ATOM 1508 N N . LEU A 1 189 ? 4.228 -4.911 -17.720 1.00 83.81 189 LEU A N 1
ATOM 1509 C CA . LEU A 1 189 ? 4.020 -6.199 -17.069 1.00 83.81 189 LEU A CA 1
ATOM 1510 C C . LEU A 1 189 ? 3.008 -6.995 -17.903 1.00 83.81 189 LEU A C 1
ATOM 1512 O O . LEU A 1 189 ? 1.803 -6.885 -17.664 1.00 83.81 189 LEU A O 1
ATOM 1516 N N . PRO A 1 190 ? 3.443 -7.769 -18.909 1.00 74.62 190 PRO A N 1
ATOM 1517 C CA . PRO A 1 190 ? 2.523 -8.458 -19.817 1.00 74.62 190 PRO A CA 1
ATOM 1518 C C . PRO A 1 190 ? 1.559 -9.403 -19.086 1.00 74.62 190 PRO A C 1
ATOM 1520 O O . PRO A 1 190 ? 0.396 -9.492 -19.467 1.00 74.62 190 PRO A O 1
ATOM 1523 N N . ASN A 1 191 ? 1.994 -10.004 -17.974 1.00 71.56 191 ASN A N 1
ATOM 1524 C CA . ASN A 1 191 ? 1.190 -10.946 -17.190 1.00 71.56 191 ASN A CA 1
ATOM 1525 C C . ASN A 1 191 ? 0.315 -10.286 -16.103 1.00 71.56 191 ASN A C 1
ATOM 1527 O O . ASN A 1 191 ? -0.465 -10.982 -15.459 1.00 71.56 191 ASN A O 1
ATOM 1531 N N . ALA A 1 192 ? 0.437 -8.970 -15.869 1.00 70.00 192 ALA A N 1
ATOM 1532 C CA . ALA A 1 192 ? -0.225 -8.294 -14.742 1.00 70.00 192 ALA A CA 1
ATOM 1533 C C . ALA A 1 192 ? -0.714 -6.859 -15.029 1.00 70.00 192 ALA A C 1
ATOM 1535 O O . ALA A 1 192 ? -1.230 -6.193 -14.133 1.00 70.00 192 ALA A O 1
ATOM 1536 N N . SER A 1 193 ? -0.586 -6.371 -16.266 1.00 62.56 193 SER A N 1
ATOM 1537 C CA . SER A 1 193 ? -0.858 -4.970 -16.635 1.00 62.56 193 SER A CA 1
ATOM 1538 C C . SER A 1 193 ? -2.278 -4.483 -16.319 1.00 62.56 193 SER A C 1
ATOM 1540 O O . SER A 1 193 ? -2.451 -3.312 -16.004 1.00 62.56 193 SER A O 1
ATOM 1542 N N . ALA A 1 194 ? -3.286 -5.361 -16.344 1.00 69.00 194 ALA A N 1
ATOM 1543 C CA . ALA A 1 194 ? -4.661 -5.012 -15.969 1.00 69.00 194 ALA A CA 1
ATOM 1544 C C . ALA A 1 194 ? -4.923 -5.070 -14.449 1.00 69.00 194 ALA A C 1
ATOM 1546 O O . ALA A 1 194 ? -5.881 -4.464 -13.968 1.00 69.00 194 ALA A O 1
ATOM 1547 N N . ALA A 1 195 ? -4.081 -5.787 -13.700 1.00 73.19 195 ALA A N 1
ATOM 1548 C CA . ALA A 1 195 ? -4.245 -6.041 -12.270 1.00 73.19 195 ALA A CA 1
ATOM 1549 C C . ALA A 1 195 ? -3.590 -4.968 -11.384 1.00 73.19 195 ALA A C 1
ATOM 1551 O O . ALA A 1 195 ? -3.856 -4.929 -10.186 1.00 73.19 195 ALA A O 1
ATOM 1552 N N . ALA A 1 196 ? -2.764 -4.086 -11.958 1.00 79.38 196 ALA A N 1
ATOM 1553 C CA . ALA A 1 196 ? -2.033 -3.048 -11.240 1.00 79.38 196 ALA A CA 1
ATOM 1554 C C . ALA A 1 196 ? -2.306 -1.645 -11.790 1.00 79.38 196 ALA A C 1
ATOM 1556 O O . ALA A 1 196 ? -2.572 -1.451 -12.973 1.00 79.38 196 ALA A O 1
ATOM 1557 N N . GLU A 1 197 ? -2.202 -0.653 -10.915 1.00 82.38 197 GLU A N 1
ATOM 1558 C CA . GLU A 1 197 ? -2.111 0.755 -11.276 1.00 82.38 197 GLU A CA 1
ATOM 1559 C C . GLU A 1 197 ? -0.639 1.118 -11.511 1.00 82.38 197 GLU A C 1
ATOM 1561 O O . GLU A 1 197 ? 0.203 0.866 -10.648 1.00 82.38 197 GLU A O 1
ATOM 1566 N N . ILE A 1 198 ? -0.319 1.717 -12.658 1.00 83.50 198 ILE A N 1
ATOM 1567 C CA . ILE A 1 198 ? 1.035 2.200 -12.941 1.00 83.50 198 ILE A CA 1
ATOM 1568 C C . ILE A 1 198 ? 1.186 3.623 -12.406 1.00 83.50 198 ILE A C 1
ATOM 1570 O O . ILE A 1 198 ? 0.404 4.503 -12.753 1.00 83.50 198 ILE A O 1
ATOM 1574 N N . VAL A 1 199 ? 2.205 3.851 -11.579 1.00 85.31 199 VAL A N 1
ATOM 1575 C CA . VAL A 1 199 ? 2.524 5.166 -11.002 1.00 85.31 199 VAL A CA 1
ATOM 1576 C C . VAL A 1 199 ? 3.969 5.548 -11.323 1.00 85.31 199 VAL A C 1
ATOM 1578 O O . VAL A 1 199 ? 4.817 4.666 -11.393 1.00 85.31 199 VAL A O 1
ATOM 1581 N N . PRO A 1 200 ? 4.310 6.825 -11.536 1.00 87.44 200 PRO A N 1
ATOM 1582 C CA . PRO A 1 200 ? 5.693 7.212 -11.798 1.00 87.44 200 PRO A CA 1
ATOM 1583 C C . PRO A 1 200 ? 6.569 7.091 -10.542 1.00 87.44 200 PRO A C 1
ATOM 1585 O O . PRO A 1 200 ? 6.117 7.377 -9.432 1.00 87.44 200 PRO A O 1
ATOM 1588 N N . GLY A 1 201 ? 7.844 6.736 -10.721 1.00 87.81 201 GLY A N 1
ATOM 1589 C CA . GLY A 1 201 ? 8.875 6.901 -9.695 1.00 87.81 201 GLY A CA 1
ATOM 1590 C C . GLY A 1 201 ? 9.908 5.780 -9.636 1.00 87.81 201 GLY A C 1
ATOM 1591 O O . GLY A 1 201 ? 9.688 4.668 -10.108 1.00 87.81 201 GLY A O 1
ATOM 1592 N N . PHE A 1 202 ? 11.032 6.073 -8.989 1.00 88.06 202 PHE A N 1
ATOM 1593 C CA . PHE A 1 202 ? 12.083 5.100 -8.699 1.00 88.06 202 PHE A CA 1
ATOM 1594 C C . PHE A 1 202 ? 11.830 4.367 -7.367 1.00 88.06 202 PHE A C 1
ATOM 1596 O O . PHE A 1 202 ? 11.055 4.848 -6.521 1.00 88.06 202 PHE A O 1
ATOM 1603 N N . PRO A 1 203 ? 12.435 3.183 -7.159 1.00 88.06 203 PRO A N 1
ATOM 1604 C CA . PRO A 1 203 ? 12.410 2.510 -5.872 1.00 88.06 203 PRO A CA 1
ATOM 1605 C C . PRO A 1 203 ? 13.083 3.353 -4.786 1.00 88.06 203 PRO A C 1
ATOM 1607 O O . PRO A 1 203 ? 13.961 4.172 -5.055 1.00 88.06 203 PRO A O 1
ATOM 1610 N N . THR A 1 204 ? 12.637 3.171 -3.546 1.00 83.50 204 THR A N 1
ATOM 1611 C CA . THR A 1 204 ? 13.169 3.904 -2.392 1.00 83.50 204 THR A CA 1
ATOM 1612 C C . THR A 1 204 ? 14.321 3.122 -1.767 1.00 83.50 204 THR A C 1
ATOM 1614 O O . THR A 1 204 ? 14.108 2.338 -0.845 1.00 83.50 204 THR A O 1
ATOM 1617 N N . CYS A 1 205 ? 15.536 3.342 -2.267 1.00 79.56 205 CYS A N 1
ATOM 1618 C CA . CYS A 1 205 ? 16.733 2.652 -1.790 1.00 79.56 205 CYS A CA 1
ATOM 1619 C C . CYS A 1 205 ? 17.324 3.304 -0.532 1.00 79.56 205 CYS A C 1
ATOM 1621 O O . CYS A 1 205 ? 17.383 4.529 -0.432 1.00 79.56 205 CYS A O 1
ATOM 1623 N N . LEU A 1 206 ? 17.811 2.486 0.411 1.00 68.69 206 LEU A N 1
ATOM 1624 C CA . LEU A 1 206 ? 18.547 2.951 1.601 1.00 68.69 206 LEU A CA 1
ATOM 1625 C C . LEU A 1 206 ? 19.877 3.632 1.234 1.00 68.69 206 LEU A C 1
ATOM 1627 O O . LEU A 1 206 ? 20.341 4.530 1.938 1.00 68.69 206 LEU A O 1
ATOM 1631 N N . HIS A 1 207 ? 20.467 3.226 0.109 1.00 64.62 207 HIS A N 1
ATOM 1632 C CA . HIS A 1 207 ? 21.658 3.826 -0.479 1.00 64.62 207 HIS A CA 1
ATOM 1633 C C . HIS A 1 207 ? 21.319 4.357 -1.877 1.00 64.62 207 HIS A C 1
ATOM 1635 O O . HIS A 1 207 ? 20.813 3.612 -2.715 1.00 64.62 207 HIS A O 1
ATOM 1641 N N . PHE A 1 208 ? 21.580 5.647 -2.113 1.00 53.34 208 PHE A N 1
ATOM 1642 C CA . PHE A 1 208 ? 21.167 6.372 -3.324 1.00 53.34 208 PHE A CA 1
ATOM 1643 C C . PHE A 1 208 ? 21.816 5.862 -4.623 1.00 53.34 208 PHE A C 1
ATOM 1645 O O . PHE A 1 208 ? 21.264 6.090 -5.695 1.00 53.34 208 PHE A O 1
ATOM 1652 N N . ASP A 1 209 ? 22.939 5.146 -4.538 1.00 56.00 209 ASP A N 1
ATOM 1653 C CA . ASP A 1 209 ? 23.832 4.945 -5.687 1.00 56.00 209 ASP A CA 1
ATOM 1654 C C . ASP A 1 209 ? 23.645 3.641 -6.473 1.00 56.00 209 ASP A C 1
ATOM 1656 O O . ASP A 1 209 ? 24.456 3.357 -7.345 1.00 56.00 209 ASP A O 1
ATOM 1660 N N . ASN A 1 210 ? 22.622 2.823 -6.218 1.00 68.69 210 ASN A N 1
ATOM 1661 C CA . ASN A 1 210 ? 22.612 1.480 -6.802 1.00 68.69 210 ASN A CA 1
ATOM 1662 C C . ASN A 1 210 ? 21.228 0.972 -7.217 1.00 68.69 210 ASN A C 1
ATOM 1664 O O . ASN A 1 210 ? 20.654 0.077 -6.589 1.00 68.69 210 ASN A O 1
ATOM 1668 N N . LEU A 1 211 ? 20.720 1.492 -8.330 1.00 80.94 211 LEU A N 1
ATOM 1669 C CA . LEU A 1 211 ? 19.721 0.768 -9.109 1.00 80.94 211 LEU A CA 1
ATOM 1670 C C . LEU A 1 211 ? 20.421 -0.364 -9.857 1.00 80.94 211 LEU A C 1
ATOM 1672 O O . LEU A 1 211 ? 21.453 -0.162 -10.490 1.00 80.94 211 LEU A O 1
ATOM 1676 N N . THR A 1 212 ? 19.859 -1.560 -9.783 1.00 86.62 212 THR A N 1
ATOM 1677 C CA . THR A 1 212 ? 20.356 -2.717 -10.515 1.00 86.62 212 THR A CA 1
ATOM 1678 C C . THR A 1 212 ? 19.250 -3.343 -11.342 1.00 86.62 212 THR A C 1
ATOM 1680 O O . THR A 1 212 ? 18.064 -3.275 -11.005 1.00 86.62 212 THR A O 1
ATOM 1683 N N . PHE A 1 213 ? 19.673 -3.979 -12.424 1.00 87.50 213 PHE A N 1
ATOM 1684 C CA . PHE A 1 213 ? 18.832 -4.810 -13.254 1.00 87.50 213 PHE A CA 1
ATOM 1685 C C . PHE A 1 213 ? 18.687 -6.198 -12.616 1.00 87.50 213 PHE A C 1
ATOM 1687 O O . PHE A 1 213 ? 19.690 -6.873 -12.382 1.00 87.50 213 PHE A O 1
ATOM 1694 N N . LEU A 1 214 ? 17.449 -6.635 -12.364 1.00 89.44 214 LEU A N 1
ATOM 1695 C CA . LEU A 1 214 ? 17.190 -7.974 -11.822 1.00 89.44 214 LEU A CA 1
ATOM 1696 C C . LEU A 1 214 ? 16.800 -9.004 -12.880 1.00 89.44 214 LEU A C 1
ATOM 1698 O O . LEU A 1 214 ? 17.220 -10.147 -12.777 1.00 89.44 214 LEU A O 1
ATOM 1702 N N . GLY A 1 215 ? 16.016 -8.622 -13.889 1.00 90.19 215 GLY A N 1
ATOM 1703 C CA . GLY A 1 215 ? 15.497 -9.576 -14.872 1.00 90.19 215 GLY A CA 1
ATOM 1704 C C . GLY A 1 215 ? 14.461 -8.972 -15.826 1.00 90.19 215 GLY A C 1
ATOM 1705 O O . GLY A 1 215 ? 14.000 -7.836 -15.647 1.00 90.19 215 GLY A O 1
ATOM 1706 N N . ASP A 1 216 ? 14.097 -9.716 -16.874 1.00 91.81 216 ASP A N 1
ATOM 1707 C CA . ASP A 1 216 ? 13.047 -9.301 -17.812 1.00 91.81 216 ASP A CA 1
ATOM 1708 C C . ASP A 1 216 ? 11.705 -9.212 -17.074 1.00 91.81 216 ASP A C 1
ATOM 1710 O O . ASP A 1 216 ? 11.297 -10.139 -16.377 1.00 91.81 216 ASP A O 1
ATOM 1714 N N . ALA A 1 217 ? 10.943 -8.139 -17.295 1.00 91.19 217 ALA A N 1
ATOM 1715 C CA . ALA A 1 217 ? 9.643 -7.969 -16.639 1.00 91.19 217 ALA A CA 1
ATOM 1716 C C . ALA A 1 217 ? 8.606 -9.036 -17.045 1.00 91.19 217 ALA A C 1
ATOM 1718 O O . ALA A 1 217 ? 7.603 -9.221 -16.358 1.00 91.19 217 ALA A O 1
ATOM 1719 N N . LYS A 1 218 ? 8.840 -9.754 -18.151 1.00 90.06 218 LYS A N 1
ATOM 1720 C CA . LYS A 1 218 ? 8.000 -10.878 -18.598 1.00 90.06 218 LYS A CA 1
ATOM 1721 C C . LYS A 1 218 ? 8.123 -12.112 -17.689 1.00 90.06 218 LYS A C 1
ATOM 1723 O O . LYS A 1 218 ? 7.177 -12.893 -17.625 1.00 90.06 218 LYS A O 1
ATOM 1728 N N . ASP A 1 219 ? 9.262 -12.263 -17.012 1.00 90.88 219 ASP A N 1
ATOM 1729 C CA . ASP A 1 219 ? 9.568 -13.394 -16.128 1.00 90.88 219 ASP A CA 1
ATOM 1730 C C . ASP A 1 219 ? 9.159 -13.087 -14.675 1.00 90.88 219 ASP A C 1
ATOM 1732 O O . ASP A 1 219 ? 9.167 -13.961 -13.809 1.00 90.88 219 ASP A O 1
ATOM 1736 N N . ALA A 1 220 ? 8.750 -11.843 -14.412 1.00 91.12 220 ALA A N 1
ATOM 1737 C CA . ALA A 1 220 ? 8.284 -11.398 -13.115 1.00 91.12 220 ALA A CA 1
ATOM 1738 C C . ALA A 1 220 ? 6.814 -11.774 -12.860 1.00 91.12 220 ALA A C 1
ATOM 1740 O O . ALA A 1 220 ? 5.952 -11.685 -13.741 1.00 91.12 220 ALA A O 1
ATOM 1741 N N . VAL A 1 221 ? 6.510 -12.121 -11.610 1.00 91.00 221 VAL A N 1
ATOM 1742 C CA . VAL A 1 221 ? 5.161 -12.429 -11.128 1.00 91.00 221 VAL A CA 1
ATOM 1743 C C . VAL A 1 221 ? 4.737 -11.370 -10.118 1.00 91.00 221 VAL A C 1
ATOM 1745 O O . VAL A 1 221 ? 5.335 -11.246 -9.050 1.00 91.00 221 VAL A O 1
ATOM 1748 N N . LEU A 1 222 ? 3.690 -10.608 -10.445 1.00 88.56 222 LEU A N 1
ATOM 1749 C CA . LEU A 1 222 ? 3.086 -9.659 -9.512 1.00 88.56 222 LEU A CA 1
ATOM 1750 C C . LEU A 1 222 ? 2.200 -10.406 -8.510 1.00 88.56 222 LEU A C 1
ATOM 1752 O O . LEU A 1 222 ? 1.283 -11.134 -8.893 1.00 88.56 222 LEU A O 1
ATOM 1756 N N . LEU A 1 223 ? 2.465 -10.202 -7.226 1.00 86.94 223 LEU A N 1
ATOM 1757 C CA . LEU A 1 223 ? 1.676 -10.747 -6.131 1.00 86.94 223 LEU A CA 1
ATOM 1758 C C . LEU A 1 223 ? 0.411 -9.908 -5.904 1.00 86.94 223 LEU A C 1
ATOM 1760 O O . LEU A 1 223 ? 0.369 -8.712 -6.191 1.00 86.94 223 LEU A O 1
ATOM 1764 N N . GLN A 1 224 ? -0.627 -10.520 -5.327 1.00 79.00 224 GLN A N 1
ATOM 1765 C CA . GLN A 1 224 ? -1.881 -9.821 -5.002 1.00 79.00 224 GLN A CA 1
ATOM 1766 C C . GLN A 1 224 ? -1.685 -8.672 -4.001 1.00 79.00 224 GLN A C 1
ATOM 1768 O O . GLN A 1 224 ? -2.478 -7.731 -3.969 1.00 79.00 224 GLN A O 1
ATOM 1773 N N . ASP A 1 225 ? -0.627 -8.744 -3.192 1.00 74.69 225 ASP A N 1
ATOM 1774 C CA . ASP A 1 225 ? -0.254 -7.707 -2.236 1.00 74.69 225 ASP A CA 1
ATOM 1775 C C . ASP A 1 225 ? 0.582 -6.571 -2.854 1.00 74.69 225 ASP A C 1
ATOM 1777 O O . ASP A 1 225 ? 0.872 -5.590 -2.177 1.00 74.69 225 ASP A O 1
ATOM 1781 N N . GLY A 1 226 ? 0.902 -6.657 -4.149 1.00 81.75 226 GLY A N 1
ATOM 1782 C CA . GLY A 1 226 ? 1.698 -5.672 -4.876 1.00 81.75 226 GLY A CA 1
ATOM 1783 C C . GLY A 1 226 ? 3.205 -5.861 -4.787 1.00 81.75 226 GLY A C 1
ATOM 1784 O O . GLY A 1 226 ? 3.939 -5.035 -5.336 1.00 81.75 226 GLY A O 1
ATOM 1785 N N . GLY A 1 227 ? 3.679 -6.912 -4.119 1.00 88.19 227 GLY A N 1
ATOM 1786 C CA . GLY A 1 227 ? 5.057 -7.369 -4.256 1.00 88.19 227 GLY A CA 1
ATOM 1787 C C . GLY A 1 227 ? 5.320 -7.974 -5.637 1.00 88.19 227 GLY A C 1
ATOM 1788 O O . GLY A 1 227 ? 4.392 -8.317 -6.373 1.00 88.19 227 GLY A O 1
ATOM 1789 N N . LEU A 1 228 ? 6.593 -8.130 -5.991 1.00 91.44 228 LEU A N 1
ATOM 1790 C CA . LEU A 1 228 ? 7.021 -8.740 -7.250 1.00 91.44 228 LEU A CA 1
ATOM 1791 C C . LEU A 1 228 ? 8.000 -9.877 -6.973 1.00 91.44 228 LEU A C 1
ATOM 1793 O O . LEU A 1 228 ? 8.954 -9.698 -6.224 1.00 91.44 228 LEU A O 1
ATOM 1797 N N . VAL A 1 229 ? 7.789 -11.032 -7.595 1.00 91.88 229 VAL A N 1
ATOM 1798 C CA . VAL A 1 229 ? 8.741 -12.146 -7.558 1.00 91.88 229 VAL A CA 1
ATOM 1799 C C . VAL A 1 229 ? 9.439 -12.250 -8.904 1.00 91.88 229 VAL A C 1
ATOM 1801 O O . VAL A 1 229 ? 8.771 -12.319 -9.933 1.00 91.88 229 VAL A O 1
ATOM 1804 N N . ILE A 1 230 ? 10.769 -12.281 -8.903 1.00 91.62 230 ILE A N 1
ATOM 1805 C CA . ILE A 1 230 ? 11.591 -12.498 -10.097 1.00 91.62 230 ILE A CA 1
ATOM 1806 C C . ILE A 1 230 ? 12.840 -13.289 -9.713 1.00 91.62 230 ILE A C 1
ATOM 1808 O O . ILE A 1 230 ? 13.458 -13.000 -8.693 1.00 91.62 230 ILE A O 1
ATOM 1812 N N . ASP A 1 231 ? 13.168 -14.332 -10.477 1.00 87.00 231 ASP A N 1
ATOM 1813 C CA . ASP A 1 231 ? 14.340 -15.194 -10.247 1.00 87.00 231 ASP A CA 1
ATOM 1814 C C . ASP A 1 231 ? 14.501 -15.688 -8.792 1.00 87.00 231 ASP A C 1
ATOM 1816 O O . ASP A 1 231 ? 15.599 -15.802 -8.254 1.00 87.00 231 ASP A O 1
ATOM 1820 N N . GLY A 1 232 ? 13.377 -15.982 -8.127 1.00 85.50 232 GLY A N 1
ATOM 1821 C CA . GLY A 1 232 ? 13.344 -16.445 -6.733 1.00 85.50 232 GLY A CA 1
ATOM 1822 C C . GLY A 1 232 ? 13.506 -15.345 -5.675 1.00 85.50 232 GLY A C 1
ATOM 1823 O O . GLY A 1 232 ? 13.363 -15.628 -4.486 1.00 85.50 232 GLY A O 1
ATOM 1824 N N . VAL A 1 233 ? 13.739 -14.094 -6.077 1.00 88.38 233 VAL A N 1
ATOM 1825 C CA . VAL A 1 233 ? 13.780 -12.922 -5.194 1.00 88.38 233 VAL A CA 1
ATOM 1826 C C . VAL A 1 233 ? 12.378 -12.330 -5.069 1.00 88.38 233 VAL A C 1
ATOM 1828 O O . VAL A 1 233 ? 11.695 -12.119 -6.069 1.00 88.38 233 VAL A O 1
ATOM 1831 N N . THR A 1 234 ? 11.942 -12.051 -3.838 1.00 89.75 234 THR A N 1
ATOM 1832 C CA . THR A 1 234 ? 10.679 -11.345 -3.564 1.00 89.75 234 THR A CA 1
ATOM 1833 C C . THR A 1 234 ? 10.971 -9.893 -3.209 1.00 89.75 234 THR A C 1
ATOM 1835 O O . THR A 1 234 ? 11.638 -9.615 -2.214 1.00 89.75 234 THR A O 1
ATOM 1838 N N . LEU A 1 235 ? 10.451 -8.974 -4.016 1.00 89.38 235 LEU A N 1
ATOM 1839 C CA . LEU A 1 235 ? 10.605 -7.533 -3.873 1.00 89.38 235 LEU A CA 1
ATOM 1840 C C . LEU A 1 235 ? 9.330 -6.940 -3.261 1.00 89.38 235 LEU A C 1
ATOM 1842 O O . LEU A 1 235 ? 8.246 -7.115 -3.831 1.00 89.38 235 LEU A O 1
ATOM 1846 N N . PRO A 1 236 ? 9.427 -6.223 -2.130 1.00 87.25 236 PRO A N 1
ATOM 1847 C CA . PRO A 1 236 ? 8.305 -5.470 -1.582 1.00 87.25 236 PRO A CA 1
ATOM 1848 C C . PRO A 1 236 ? 7.813 -4.388 -2.549 1.00 87.25 236 PRO A C 1
ATOM 1850 O O . PRO A 1 236 ? 8.576 -3.883 -3.380 1.00 87.25 236 PRO A O 1
ATOM 1853 N N . THR A 1 237 ? 6.548 -3.976 -2.420 1.00 84.12 237 THR A N 1
ATOM 1854 C CA . THR A 1 237 ? 6.044 -2.798 -3.142 1.00 84.12 237 THR A CA 1
ATOM 1855 C C . THR A 1 237 ? 6.954 -1.598 -2.888 1.00 84.12 237 THR A C 1
ATOM 1857 O O . THR A 1 237 ? 7.508 -1.447 -1.809 1.00 84.12 237 THR A O 1
ATOM 1860 N N . GLY A 1 238 ? 7.164 -0.755 -3.900 1.00 83.88 238 GLY A N 1
ATOM 1861 C CA . GLY A 1 238 ? 7.961 0.464 -3.760 1.00 83.88 238 GLY A CA 1
ATOM 1862 C C . GLY A 1 238 ? 9.483 0.276 -3.701 1.00 83.88 238 GLY A C 1
ATOM 1863 O O . GLY A 1 238 ? 10.177 1.286 -3.851 1.00 83.88 238 GLY A O 1
ATOM 1864 N N . GLN A 1 239 ? 9.980 -0.963 -3.574 1.00 88.31 239 GLN A N 1
ATOM 1865 C CA . GLN A 1 239 ? 11.400 -1.351 -3.679 1.00 88.31 239 GLN A CA 1
ATOM 1866 C C . GLN A 1 239 ? 11.820 -1.800 -5.087 1.00 88.31 239 GLN A C 1
ATOM 1868 O O . GLN A 1 239 ? 12.974 -2.149 -5.333 1.00 88.31 239 GLN A O 1
ATOM 1873 N N . PHE A 1 240 ? 10.895 -1.739 -6.041 1.00 91.56 240 PHE A N 1
ATOM 1874 C CA . PHE A 1 240 ? 11.177 -1.945 -7.454 1.00 91.56 240 PHE A CA 1
ATOM 1875 C C . PHE A 1 240 ? 10.435 -0.922 -8.317 1.00 91.56 240 PHE A C 1
ATOM 1877 O O . PHE A 1 240 ? 9.440 -0.323 -7.895 1.00 91.56 240 PHE A O 1
ATOM 1884 N N . CYS A 1 241 ? 10.912 -0.744 -9.542 1.00 92.44 241 CYS A N 1
ATOM 1885 C CA . CYS A 1 241 ? 10.160 -0.147 -10.635 1.00 92.44 241 CYS A CA 1
ATOM 1886 C C . CYS A 1 241 ? 10.378 -0.965 -11.912 1.00 92.44 241 CYS A C 1
ATOM 1888 O O . CYS A 1 241 ? 11.344 -1.717 -12.034 1.00 92.44 241 CYS A O 1
ATOM 1890 N N . VAL A 1 242 ? 9.451 -0.857 -12.856 1.00 93.25 242 VAL A N 1
ATOM 1891 C CA . VAL A 1 242 ? 9.554 -1.486 -14.175 1.00 93.25 242 VAL A CA 1
ATOM 1892 C C . VAL A 1 242 ? 9.734 -0.413 -15.231 1.00 93.25 242 VAL A C 1
ATOM 1894 O O . VAL A 1 242 ? 9.072 0.625 -15.189 1.00 93.25 242 VAL A O 1
ATOM 1897 N N . GLU A 1 243 ? 10.625 -0.638 -16.187 1.00 93.00 243 GLU A N 1
ATOM 1898 C CA . GLU A 1 243 ? 10.833 0.326 -17.263 1.00 93.00 243 GLU A CA 1
ATOM 1899 C C . GLU A 1 243 ? 11.301 -0.335 -18.549 1.00 93.00 243 GLU A C 1
ATOM 1901 O O . GLU A 1 243 ? 11.951 -1.380 -18.543 1.00 93.00 243 GLU A O 1
ATOM 1906 N N . ARG A 1 244 ? 10.938 0.288 -19.667 1.00 91.75 244 ARG A N 1
ATOM 1907 C CA . ARG A 1 244 ? 11.424 -0.069 -20.993 1.00 91.75 244 ARG A CA 1
ATOM 1908 C C . ARG A 1 244 ? 12.817 0.511 -21.186 1.00 91.75 244 ARG A C 1
ATOM 1910 O O . ARG A 1 244 ? 13.032 1.694 -20.929 1.00 91.75 244 ARG A O 1
ATOM 1917 N N . VAL A 1 245 ? 13.730 -0.307 -21.692 1.00 89.44 245 VAL A N 1
ATOM 1918 C CA . VAL A 1 245 ? 15.108 0.113 -21.974 1.00 89.44 245 VAL A CA 1
ATOM 1919 C C . VAL A 1 245 ? 15.258 0.428 -23.457 1.00 89.44 245 VAL A C 1
ATOM 1921 O O . VAL A 1 245 ? 14.891 -0.390 -24.308 1.00 89.44 245 VAL A O 1
ATOM 1924 N N . LYS A 1 246 ? 15.767 1.622 -23.770 1.00 87.62 246 LYS A N 1
ATOM 1925 C CA . LYS A 1 246 ? 15.895 2.137 -25.142 1.00 87.62 246 LYS A CA 1
ATOM 1926 C C . LYS A 1 246 ? 16.776 1.233 -26.009 1.00 87.62 246 LYS A C 1
ATOM 1928 O O . LYS A 1 246 ? 16.392 0.878 -27.119 1.00 87.62 246 LYS A O 1
ATOM 1933 N N . GLU A 1 247 ? 17.910 0.803 -25.474 1.00 88.62 247 GLU A N 1
ATOM 1934 C CA . GLU A 1 247 ? 18.919 -0.039 -26.126 1.00 88.62 247 GLU A CA 1
ATOM 1935 C C . GLU A 1 247 ? 18.416 -1.458 -26.412 1.00 88.62 247 GLU A C 1
ATOM 1937 O O . GLU A 1 247 ? 18.940 -2.155 -27.279 1.00 88.62 247 GLU A O 1
ATOM 1942 N N . LEU A 1 248 ? 17.362 -1.882 -25.713 1.00 84.44 248 LEU A N 1
ATOM 1943 C CA . LEU A 1 248 ? 16.782 -3.217 -25.812 1.00 84.44 248 LEU A CA 1
ATOM 1944 C C . LEU A 1 248 ? 15.463 -3.203 -26.588 1.00 84.44 248 LEU A C 1
ATOM 1946 O O . LEU A 1 248 ? 14.562 -3.976 -26.272 1.00 84.44 248 LEU A O 1
ATOM 1950 N N . ASN A 1 249 ? 15.320 -2.315 -27.578 1.00 83.56 249 ASN A N 1
ATOM 1951 C CA . ASN A 1 249 ? 14.093 -2.152 -28.368 1.00 83.56 249 ASN A CA 1
ATOM 1952 C C . ASN A 1 249 ? 12.838 -1.998 -27.488 1.00 83.56 249 ASN A C 1
ATOM 1954 O O . ASN A 1 249 ? 11.795 -2.594 -27.758 1.00 83.56 249 ASN A O 1
ATOM 1958 N N . HIS A 1 250 ? 12.950 -1.224 -26.405 1.00 83.06 250 HIS A N 1
ATOM 1959 C CA . HIS A 1 250 ? 11.873 -0.972 -25.446 1.00 83.06 250 HIS A CA 1
ATOM 1960 C C . HIS A 1 250 ? 11.344 -2.223 -24.718 1.00 83.06 250 HIS A C 1
ATOM 1962 O O . HIS A 1 250 ? 10.201 -2.238 -24.250 1.00 83.06 250 HIS A O 1
ATOM 1968 N N . VAL A 1 251 ? 12.163 -3.270 -24.579 1.00 88.69 251 VAL A N 1
ATOM 1969 C CA . VAL A 1 251 ? 11.857 -4.407 -23.698 1.00 88.69 251 VAL A CA 1
ATOM 1970 C C . VAL A 1 251 ? 11.797 -3.930 -22.246 1.00 88.69 251 VAL A C 1
ATOM 1972 O O . VAL A 1 251 ? 12.689 -3.221 -21.775 1.00 88.69 251 VAL A O 1
ATOM 1975 N N . ALA A 1 252 ? 10.730 -4.321 -21.544 1.00 91.31 252 ALA A N 1
ATOM 1976 C CA . ALA A 1 252 ? 10.509 -3.977 -20.146 1.00 91.31 252 ALA A CA 1
ATOM 1977 C C . ALA A 1 252 ? 11.364 -4.842 -19.207 1.00 91.31 252 ALA A C 1
ATOM 1979 O O . ALA A 1 252 ? 11.461 -6.063 -19.359 1.00 91.31 252 ALA A O 1
ATOM 1980 N N . ARG A 1 253 ? 11.976 -4.190 -18.224 1.00 92.25 253 ARG A N 1
ATOM 1981 C CA . ARG A 1 253 ? 12.959 -4.744 -17.290 1.00 92.25 253 ARG A CA 1
ATOM 1982 C C . ARG A 1 253 ? 12.580 -4.346 -15.862 1.00 92.25 253 ARG A C 1
ATOM 1984 O O . ARG A 1 253 ? 11.956 -3.302 -15.661 1.00 92.25 253 ARG A O 1
ATOM 1991 N N . VAL A 1 254 ? 12.938 -5.179 -14.885 1.00 93.69 254 VAL A N 1
ATOM 1992 C CA . VAL A 1 254 ? 12.745 -4.888 -13.456 1.00 93.69 254 VAL A CA 1
ATOM 1993 C C . VAL A 1 254 ? 14.006 -4.246 -12.890 1.00 93.69 254 VAL A C 1
ATOM 1995 O O . VAL A 1 254 ? 15.088 -4.834 -12.947 1.00 93.69 254 VAL A O 1
ATOM 1998 N N . PHE A 1 255 ? 13.834 -3.060 -12.314 1.00 92.06 255 PHE A N 1
ATOM 1999 C CA . PHE A 1 255 ? 14.855 -2.316 -11.591 1.00 92.06 255 PHE A CA 1
ATOM 2000 C C . PHE A 1 255 ? 14.559 -2.380 -10.098 1.00 92.06 255 PHE A C 1
ATOM 2002 O O . PHE A 1 255 ? 13.424 -2.151 -9.677 1.00 92.06 255 PHE A O 1
ATOM 2009 N N . ALA A 1 256 ? 15.578 -2.650 -9.295 1.00 91.88 256 ALA A N 1
ATOM 2010 C CA . ALA A 1 256 ? 15.480 -2.641 -7.841 1.00 91.88 256 ALA A CA 1
ATOM 2011 C C . ALA A 1 256 ? 16.759 -2.074 -7.225 1.00 91.88 256 ALA A C 1
ATOM 2013 O O . ALA A 1 256 ? 17.748 -1.838 -7.919 1.00 91.88 256 ALA A O 1
ATOM 2014 N N . CYS A 1 257 ? 16.745 -1.864 -5.916 1.00 87.81 257 CYS A N 1
ATOM 2015 C CA . CYS A 1 257 ? 17.945 -1.512 -5.169 1.00 87.81 257 CYS A CA 1
ATOM 2016 C C . CYS A 1 257 ? 18.946 -2.683 -5.181 1.00 87.81 257 CYS A C 1
ATOM 2018 O O . CYS A 1 257 ? 18.541 -3.842 -5.087 1.00 87.81 257 CYS A O 1
ATOM 2020 N N . SER A 1 258 ? 20.253 -2.415 -5.269 1.00 86.56 258 SER A N 1
ATOM 2021 C CA . SER A 1 258 ? 21.288 -3.465 -5.375 1.00 86.56 258 SER A CA 1
ATOM 2022 C C . SER A 1 258 ? 21.345 -4.445 -4.216 1.00 86.56 258 SER A C 1
ATOM 2024 O O . SER A 1 258 ? 21.880 -5.535 -4.376 1.00 86.56 258 SER A O 1
ATOM 2026 N N . GLU A 1 259 ? 20.825 -4.078 -3.049 1.00 84.19 259 GLU A N 1
ATOM 2027 C CA . GLU A 1 259 ? 20.694 -5.001 -1.917 1.00 84.19 259 GLU A CA 1
ATOM 2028 C C . GLU A 1 259 ? 19.807 -6.213 -2.240 1.00 84.19 259 GLU A C 1
ATOM 2030 O O . GLU A 1 259 ? 19.926 -7.253 -1.598 1.00 84.19 259 GLU A O 1
ATOM 2035 N N . HIS A 1 260 ? 18.962 -6.099 -3.268 1.00 82.75 260 HIS A N 1
ATOM 2036 C CA . HIS A 1 260 ? 18.135 -7.180 -3.788 1.00 82.75 260 HIS A CA 1
ATOM 2037 C C . HIS A 1 260 ? 18.773 -7.928 -4.968 1.00 82.75 260 HIS A C 1
ATOM 2039 O O . HIS A 1 260 ? 18.160 -8.856 -5.496 1.00 82.75 260 HIS A O 1
ATOM 2045 N N . ALA A 1 261 ? 19.983 -7.550 -5.398 1.00 76.00 261 ALA A N 1
ATOM 2046 C CA . ALA A 1 261 ? 20.710 -8.293 -6.420 1.00 76.00 261 ALA A CA 1
ATOM 2047 C C . ALA A 1 261 ? 21.070 -9.695 -5.898 1.00 76.00 261 ALA A C 1
ATOM 2049 O O . ALA A 1 261 ? 21.500 -9.824 -4.747 1.00 76.00 261 ALA A O 1
ATOM 2050 N N . PRO A 1 262 ? 20.982 -10.746 -6.731 1.00 66.75 262 PRO A N 1
ATOM 2051 C CA . PRO A 1 262 ? 21.568 -12.034 -6.395 1.00 66.75 262 PRO A CA 1
ATOM 2052 C C . PRO A 1 262 ? 23.061 -11.847 -6.091 1.00 66.75 262 PRO A C 1
ATOM 2054 O O . PRO A 1 262 ? 23.809 -11.354 -6.939 1.00 66.75 262 PRO A O 1
ATOM 2057 N N . GLN A 1 263 ? 23.507 -12.227 -4.890 1.00 57.31 263 GLN A N 1
ATOM 2058 C CA . GLN A 1 263 ? 24.940 -12.296 -4.607 1.00 57.31 263 GLN A CA 1
ATOM 2059 C C . GLN A 1 263 ? 25.536 -13.409 -5.475 1.00 57.31 263 GLN A C 1
ATOM 2061 O O . GLN A 1 263 ? 25.110 -14.560 -5.381 1.00 57.31 263 GLN A O 1
ATOM 2066 N N . ARG A 1 264 ? 26.458 -13.040 -6.368 1.00 46.72 264 ARG A N 1
ATOM 2067 C CA . ARG A 1 264 ? 27.229 -13.983 -7.186 1.00 46.72 264 ARG A CA 1
ATOM 2068 C C . ARG A 1 264 ? 28.376 -14.590 -6.396 1.00 46.72 264 ARG A C 1
ATOM 2070 O O . ARG A 1 264 ? 29.012 -13.834 -5.629 1.00 46.72 264 ARG A O 1
#

Sequence (264 aa):
MSIYYYLILWTVVIPVLCEPVNEPTKTRLTILKCCRHNEELVKESDNEVDARTRCKATKSEWKPIIYSPSKADMLEKPPAEWDIVEGRKPVCEQNFALTYVPYRITNPFVLMDDGRVIIDVHVNERFEPDTYCADSNALLVCMKNRMPGNAAVIMRPRVKKCCGENATFYEEEQTCVLSEESANPTPLLPNASAAAEIVPGFPTCLHFDNLTFLGDAKDAVLLQDGGLVIDGVTLPTGQFCVERVKELNHVARVFACSEHAPQR

Foldseek 3Di:
DDDDDDDDDDDDDDDPPPDPPPDPPPQFAEAEAQAAFQWDKDAPDPPQFARDIDIDGHPDGFFAFEAEPVVRDTDRDQDPSYDYDHNDFADADPQWAWEKQFAFPLAGWYAYNNGWIDRGPLDPDIAHRRQKHDGRGIIIGIDGDPDPDPHHGYAAAEAEAEQPDQWFQEPVVRDTDGDHQPPDADQLQPPCNVRYHYDYHAADDPDPPFKDWAFFSPQWDQDRSRWIDHPNFIGGHSQWHWGFYVVVVGGITIIGGCVRHPDD

Secondary structure (DSSP, 8-state):
----------------------------EEEEESS-TTEEEEES-S-TT---EEEEE-SS-----EEETTTTEEESS--TTEEEEET----PPTTEEEEEEE--SSS--EEETTS-EES-TTS--EE-TTSEEE-SSEEEEEEE-SSSS---PBPPPEEEETT-TTEEEETTTTEEEE----SSPPPSSTTTTTTSEEEE-----SSTT-EEEEEETTT-EE-TTS-EEETTEEEPTTSEEEEEEGGGTTEEEEEEEGGGSPP-